Protein AF-A0A925G0H0-F1 (afdb_monomer)

Structure (mmCIF, N/CA/C/O backbone):
data_AF-A0A925G0H0-F1
#
_entry.id   AF-A0A925G0H0-F1
#
loop_
_atom_site.group_PDB
_atom_site.id
_atom_site.type_symbol
_atom_site.label_atom_id
_atom_site.label_alt_id
_atom_site.label_comp_id
_atom_site.label_asym_id
_atom_site.label_entity_id
_atom_site.label_seq_id
_atom_site.pdbx_PDB_ins_code
_atom_site.Cartn_x
_atom_site.Cartn_y
_atom_site.Cartn_z
_atom_site.occupancy
_atom_site.B_iso_or_equiv
_atom_site.auth_seq_id
_atom_site.auth_comp_id
_atom_site.auth_asym_id
_atom_site.auth_atom_id
_atom_site.pdbx_PDB_model_num
ATOM 1 N N . MET A 1 1 ? 7.581 2.267 -27.679 1.00 77.62 1 MET A N 1
ATOM 2 C CA . MET A 1 1 ? 7.742 1.106 -26.786 1.00 77.62 1 MET A CA 1
ATOM 3 C C . MET A 1 1 ? 8.987 0.367 -27.229 1.00 77.62 1 MET A C 1
ATOM 5 O O . MET A 1 1 ? 9.073 0.045 -28.408 1.00 77.62 1 MET A O 1
ATOM 9 N N . ASN A 1 2 ? 9.967 0.198 -26.345 1.00 92.38 2 ASN A N 1
ATOM 10 C CA . ASN A 1 2 ? 11.163 -0.580 -26.650 1.00 92.38 2 ASN A CA 1
ATOM 11 C C . ASN A 1 2 ? 10.841 -2.073 -26.447 1.00 92.38 2 ASN A C 1
ATOM 13 O O . ASN A 1 2 ? 10.445 -2.460 -25.351 1.00 92.38 2 ASN A O 1
ATOM 17 N N . GLU A 1 3 ? 10.959 -2.886 -27.500 1.00 94.56 3 GLU A N 1
ATOM 18 C CA . GLU A 1 3 ? 10.564 -4.305 -27.472 1.00 94.56 3 GLU A CA 1
ATOM 19 C C . GLU A 1 3 ? 11.458 -5.160 -26.561 1.00 94.56 3 GLU A C 1
ATOM 21 O O . GLU A 1 3 ? 10.973 -6.104 -25.941 1.00 94.56 3 GLU A O 1
ATOM 26 N N . GLU A 1 4 ? 12.741 -4.814 -26.429 1.00 97.19 4 GLU A N 1
ATOM 27 C CA . GLU A 1 4 ? 13.665 -5.526 -25.545 1.00 97.19 4 GLU A CA 1
ATOM 28 C C . GLU A 1 4 ? 13.297 -5.288 -24.079 1.00 97.19 4 GLU A C 1
ATOM 30 O O . GLU A 1 4 ? 13.070 -6.249 -23.344 1.00 97.19 4 GLU A O 1
ATOM 35 N N . ILE A 1 5 ? 13.129 -4.019 -23.679 1.00 97.56 5 ILE A N 1
ATOM 36 C CA . ILE A 1 5 ? 12.682 -3.662 -22.322 1.00 97.56 5 ILE A CA 1
ATOM 37 C C . ILE A 1 5 ? 11.325 -4.321 -22.034 1.00 97.56 5 ILE A C 1
ATOM 39 O O . ILE A 1 5 ? 11.155 -4.952 -20.993 1.00 97.56 5 ILE A O 1
ATOM 43 N N . ALA A 1 6 ? 10.371 -4.234 -22.969 1.00 97.31 6 ALA A N 1
ATOM 44 C CA . ALA A 1 6 ? 9.041 -4.816 -22.803 1.00 97.31 6 ALA A CA 1
ATOM 45 C C . ALA A 1 6 ? 9.093 -6.330 -22.540 1.00 97.31 6 ALA A C 1
ATOM 47 O O . ALA A 1 6 ? 8.385 -6.809 -21.659 1.00 97.31 6 ALA A O 1
ATOM 48 N N . SER A 1 7 ? 9.975 -7.071 -23.219 1.00 97.75 7 SER A N 1
ATOM 49 C CA . SER A 1 7 ? 10.103 -8.524 -23.037 1.00 97.75 7 SER A CA 1
ATOM 50 C C . SER A 1 7 ? 10.499 -8.938 -21.612 1.00 97.75 7 SER A C 1
ATOM 52 O O . SER A 1 7 ? 10.073 -9.994 -21.140 1.00 97.75 7 SER A O 1
ATOM 54 N N . TYR A 1 8 ? 11.250 -8.089 -20.901 1.00 98.06 8 TYR A N 1
ATOM 55 C CA . TYR A 1 8 ? 11.604 -8.305 -19.495 1.00 98.06 8 TYR A CA 1
ATOM 56 C C . TYR A 1 8 ? 10.493 -7.865 -18.530 1.00 98.06 8 TYR A C 1
ATOM 58 O O . TYR A 1 8 ? 10.376 -8.414 -17.435 1.00 98.06 8 TYR A O 1
ATOM 66 N N . LEU A 1 9 ? 9.653 -6.904 -18.928 1.00 96.75 9 LEU A N 1
ATOM 67 C CA . LEU A 1 9 ? 8.590 -6.345 -18.084 1.00 96.75 9 LEU A CA 1
ATOM 68 C C . LEU A 1 9 ? 7.247 -7.058 -18.210 1.00 96.75 9 LEU A C 1
ATOM 70 O O . LEU A 1 9 ? 6.508 -7.127 -17.230 1.00 96.75 9 LEU A O 1
ATOM 74 N N . GLU A 1 10 ? 6.922 -7.622 -19.373 1.00 95.94 10 GLU A N 1
ATOM 75 C CA . GLU A 1 10 ? 5.670 -8.352 -19.598 1.00 95.94 10 GLU A CA 1
ATOM 76 C C . GLU A 1 10 ? 5.414 -9.436 -18.532 1.00 95.94 10 GLU A C 1
ATOM 78 O O . GLU A 1 10 ? 4.323 -9.424 -17.946 1.00 95.94 10 GLU A O 1
ATOM 83 N N . PRO A 1 11 ? 6.390 -10.304 -18.174 1.00 97.38 11 PRO A N 1
ATOM 84 C CA . PRO A 1 11 ? 6.206 -11.313 -17.128 1.00 97.38 11 PRO A CA 1
ATOM 85 C C . PRO A 1 11 ? 6.012 -10.730 -15.723 1.00 97.38 11 PRO A C 1
ATOM 87 O O . PRO A 1 11 ? 5.507 -11.422 -14.840 1.00 97.38 11 PRO A O 1
ATOM 90 N N . LEU A 1 12 ? 6.424 -9.477 -15.506 1.00 97.25 12 LEU A N 1
ATOM 91 C CA . LEU A 1 12 ? 6.321 -8.778 -14.227 1.00 97.25 12 LEU A CA 1
ATOM 92 C C . LEU A 1 12 ? 5.006 -8.006 -14.084 1.00 97.25 12 LEU A C 1
ATOM 94 O O . LEU A 1 12 ? 4.753 -7.452 -13.025 1.00 97.25 12 LEU A O 1
ATOM 98 N N . THR A 1 13 ? 4.148 -7.959 -15.102 1.00 97.31 13 THR A N 1
ATOM 99 C CA . THR A 1 13 ? 2.901 -7.185 -15.039 1.00 97.31 13 THR A CA 1
ATOM 100 C C . THR A 1 13 ? 1.987 -7.683 -13.914 1.00 97.31 13 THR A C 1
ATOM 102 O O . THR A 1 13 ? 1.589 -8.850 -13.892 1.00 97.31 13 THR A O 1
ATOM 105 N N . ARG A 1 14 ? 1.558 -6.783 -13.019 1.00 97.69 14 ARG A N 1
ATOM 106 C CA . ARG A 1 14 ? 0.530 -7.072 -12.003 1.00 97.69 14 ARG A CA 1
ATOM 107 C C . ARG A 1 14 ? -0.696 -6.194 -12.188 1.00 97.69 14 ARG A C 1
ATOM 109 O O . ARG A 1 14 ? -0.590 -4.995 -12.432 1.00 97.69 14 ARG A O 1
ATOM 116 N N . VAL A 1 15 ? -1.874 -6.785 -12.013 1.00 98.38 15 VAL A N 1
ATOM 117 C CA . VAL A 1 15 ? -3.127 -6.028 -11.905 1.00 98.38 15 VAL A CA 1
ATOM 118 C C . VAL A 1 15 ? -3.281 -5.546 -10.467 1.00 98.38 15 VAL A C 1
ATOM 120 O O . VAL A 1 15 ? -3.152 -6.341 -9.535 1.00 98.38 15 VAL A O 1
ATOM 123 N N . ALA A 1 16 ? -3.582 -4.262 -10.300 1.00 98.44 16 ALA A N 1
ATOM 124 C CA . ALA A 1 16 ? -3.899 -3.658 -9.013 1.00 98.44 16 ALA A CA 1
ATOM 125 C C . ALA A 1 16 ? -5.278 -2.988 -9.057 1.00 98.44 16 ALA A C 1
ATOM 127 O O . ALA A 1 16 ? -5.902 -2.854 -10.115 1.00 98.44 16 ALA A O 1
ATOM 128 N N . SER A 1 17 ? -5.779 -2.603 -7.885 1.00 98.69 17 SER A N 1
ATOM 129 C CA . SER A 1 17 ? -6.995 -1.789 -7.761 1.00 98.69 17 SER A CA 1
ATOM 130 C C . SER A 1 17 ? -6.608 -0.408 -7.275 1.00 98.69 17 SER A C 1
ATOM 132 O O . SER A 1 17 ? -6.163 -0.279 -6.140 1.00 98.69 17 SER A O 1
ATOM 134 N N . ARG A 1 18 ? -6.766 0.606 -8.122 1.00 98.56 18 ARG A N 1
ATOM 135 C CA . ARG A 1 18 ? -6.643 2.000 -7.701 1.00 98.56 18 ARG A CA 1
ATOM 136 C C . ARG A 1 18 ? -7.898 2.386 -6.933 1.00 98.56 18 ARG A C 1
ATOM 138 O O . ARG A 1 18 ? -8.996 2.048 -7.375 1.00 98.56 18 ARG A O 1
ATO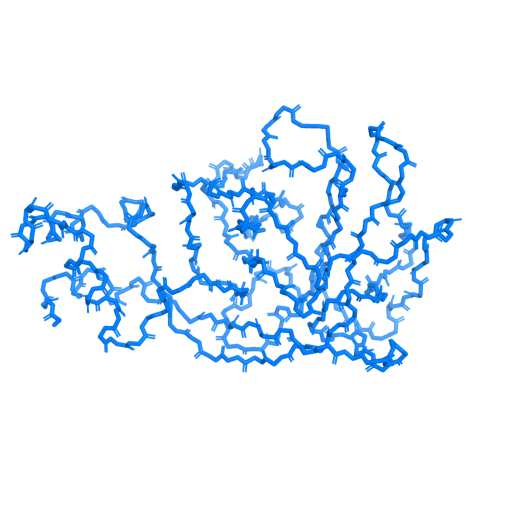M 145 N N . LEU A 1 19 ? -7.727 3.055 -5.800 1.00 97.94 19 LEU A N 1
ATOM 146 C CA . LEU A 1 19 ? -8.814 3.615 -5.009 1.00 97.94 19 LEU A CA 1
ATOM 147 C C . LEU A 1 19 ? -8.811 5.125 -5.165 1.00 97.94 19 LEU A C 1
ATOM 149 O O . LEU A 1 19 ? -7.794 5.760 -4.924 1.00 97.94 19 LEU A O 1
ATOM 153 N N . GLU A 1 20 ? -9.957 5.688 -5.526 1.00 97.25 20 GLU A N 1
ATOM 154 C CA . GLU A 1 20 ? -10.172 7.128 -5.491 1.00 97.25 20 GLU A CA 1
ATOM 155 C C . GLU A 1 20 ? -11.154 7.456 -4.354 1.00 97.25 20 GLU A C 1
ATOM 157 O O . GLU A 1 20 ? -12.325 7.051 -4.419 1.00 97.25 20 GLU A O 1
ATOM 162 N N . PRO A 1 21 ? -10.715 8.144 -3.285 1.00 96.06 21 PRO A N 1
ATOM 163 C CA . PRO A 1 21 ? -11.604 8.579 -2.217 1.00 96.06 21 PRO A CA 1
ATOM 164 C C . PRO A 1 21 ? -12.589 9.637 -2.721 1.00 96.06 21 PRO A C 1
ATOM 166 O O . PRO A 1 21 ? -12.210 10.622 -3.350 1.00 96.06 21 PRO A O 1
ATOM 169 N N . LYS A 1 22 ? -13.872 9.466 -2.400 1.00 94.69 22 LYS A N 1
ATOM 170 C CA . LYS A 1 22 ? -14.923 10.463 -2.631 1.00 94.69 22 LYS A CA 1
ATOM 171 C C . LYS A 1 22 ? -15.542 10.854 -1.299 1.00 94.69 22 LYS A C 1
ATOM 173 O O . LYS A 1 22 ? -16.191 10.025 -0.642 1.00 94.69 22 LYS A O 1
ATOM 178 N N . LYS A 1 23 ? -15.368 12.116 -0.900 1.00 88.62 23 LYS A N 1
ATOM 179 C CA . LYS A 1 23 ? -15.866 12.622 0.378 1.00 88.62 23 LYS A CA 1
ATOM 180 C C . LYS A 1 23 ? -17.368 12.440 0.521 1.00 88.62 23 LYS A C 1
ATOM 182 O O . LYS A 1 23 ? -18.161 12.705 -0.386 1.00 88.62 23 LYS A O 1
ATOM 187 N N . ARG A 1 24 ? -17.784 12.044 1.722 1.00 79.31 24 ARG A N 1
ATOM 188 C CA . ARG A 1 24 ? -19.192 11.964 2.117 1.00 79.31 24 ARG A CA 1
ATOM 189 C C . ARG A 1 24 ? -19.465 12.948 3.242 1.00 79.31 24 ARG A C 1
ATOM 191 O O . ARG A 1 24 ? -18.728 13.024 4.218 1.00 79.31 24 ARG A O 1
ATOM 198 N N . LEU A 1 25 ? -20.566 13.688 3.116 1.00 68.12 25 LEU A N 1
ATOM 199 C CA . LEU A 1 25 ? -21.036 14.581 4.182 1.00 68.12 25 LEU A CA 1
ATOM 200 C C . LEU A 1 25 ? -21.692 13.806 5.337 1.00 68.12 25 LEU A C 1
ATOM 202 O O . LEU A 1 25 ? -21.690 14.285 6.467 1.00 68.12 25 LEU A O 1
ATOM 206 N N . ASP A 1 26 ? -22.230 12.613 5.062 1.00 72.56 26 ASP A N 1
ATOM 207 C CA . ASP A 1 26 ? -22.873 11.751 6.056 1.00 72.56 26 ASP A CA 1
ATOM 208 C C . ASP A 1 26 ? -22.028 10.503 6.353 1.00 72.56 26 ASP A C 1
ATOM 210 O O . ASP A 1 26 ? -21.943 9.577 5.540 1.00 72.56 26 ASP A O 1
ATOM 214 N N . LYS A 1 27 ? -21.437 10.465 7.551 1.00 65.38 27 LYS A N 1
ATOM 215 C CA . LYS A 1 27 ? -20.590 9.364 8.037 1.00 65.38 27 LYS A CA 1
ATOM 216 C C . LYS A 1 27 ? -21.365 8.088 8.342 1.00 65.38 27 LYS A C 1
ATOM 218 O O . LYS A 1 27 ? -20.790 7.009 8.264 1.00 65.38 27 LYS A O 1
ATOM 223 N N . ALA A 1 28 ? -22.657 8.189 8.664 1.00 60.78 28 ALA A N 1
ATOM 224 C CA . ALA A 1 28 ? -23.490 7.030 8.996 1.00 60.78 28 ALA A CA 1
ATOM 225 C C . ALA A 1 28 ? -23.791 6.144 7.772 1.00 60.78 28 ALA A C 1
ATOM 227 O O . ALA A 1 28 ? -24.428 5.102 7.899 1.00 60.78 28 ALA A O 1
ATOM 228 N N . SER A 1 29 ? -23.332 6.563 6.590 1.00 69.88 29 SER A N 1
ATOM 229 C CA . SER A 1 29 ? -23.564 5.897 5.314 1.00 69.88 29 SER A CA 1
ATOM 230 C C . SER A 1 29 ? -22.347 5.148 4.760 1.00 69.88 29 SER A C 1
ATOM 232 O O . SER A 1 29 ? -22.415 4.671 3.625 1.00 69.88 29 SER A O 1
ATOM 234 N N . LEU A 1 30 ? -21.241 5.058 5.515 1.00 85.94 30 LEU A N 1
ATOM 235 C CA . LEU A 1 30 ? -20.086 4.275 5.078 1.00 85.94 30 LEU A CA 1
ATOM 236 C C . LEU A 1 30 ? -20.379 2.768 5.192 1.00 85.94 30 LEU A C 1
ATOM 238 O O . LEU A 1 30 ? -20.865 2.313 6.231 1.00 85.94 30 LEU A O 1
ATOM 242 N N . PRO A 1 31 ? -20.103 1.988 4.135 1.00 87.06 31 PRO A N 1
ATOM 243 C CA . PRO A 1 31 ? -20.295 0.543 4.145 1.00 87.06 31 PRO A CA 1
ATOM 244 C C . PRO A 1 31 ? -19.347 -0.137 5.138 1.00 87.06 31 PRO A C 1
ATOM 246 O O . PRO A 1 31 ? -18.141 0.093 5.129 1.00 87.06 31 PRO A O 1
ATOM 249 N N . LEU A 1 32 ? -19.896 -1.022 5.973 1.00 93.06 32 LEU A N 1
ATOM 250 C CA . LEU A 1 32 ? -19.154 -1.683 7.052 1.00 93.06 32 LEU A CA 1
ATOM 251 C C . LEU A 1 32 ? -18.023 -2.589 6.549 1.00 93.06 32 LEU A C 1
ATOM 253 O O . LEU A 1 32 ? -16.999 -2.714 7.215 1.00 93.06 32 LEU A O 1
ATOM 257 N N . LEU A 1 33 ? -18.215 -3.246 5.403 1.00 96.06 33 LEU A N 1
ATOM 258 C CA . LEU A 1 33 ? -17.281 -4.246 4.879 1.00 96.06 33 LEU A CA 1
ATOM 259 C C . LEU A 1 33 ? -16.532 -3.792 3.626 1.00 96.06 33 LEU A C 1
ATOM 261 O O . LEU A 1 33 ? -15.649 -4.524 3.195 1.00 96.06 33 LEU A O 1
ATOM 265 N N . ASP A 1 34 ? -16.845 -2.637 3.035 1.00 95.56 34 ASP A N 1
ATOM 266 C CA . ASP A 1 34 ? -16.141 -2.176 1.830 1.00 95.56 34 ASP A CA 1
ATOM 267 C C . ASP A 1 34 ? -14.933 -1.307 2.197 1.00 95.56 34 ASP A C 1
ATOM 269 O O . ASP A 1 34 ? -14.776 -0.867 3.338 1.00 95.56 34 ASP A O 1
ATOM 273 N N . SER A 1 35 ? -14.075 -1.040 1.215 1.00 97.62 35 SER A N 1
ATOM 274 C CA . SER A 1 35 ? -12.957 -0.112 1.376 1.00 97.62 35 SER A CA 1
ATOM 275 C C . SER A 1 35 ? -13.450 1.325 1.564 1.00 97.62 35 SER A C 1
ATOM 277 O O . SER A 1 35 ? -14.245 1.835 0.766 1.00 97.62 35 SER A O 1
ATOM 279 N N . HIS A 1 36 ? -12.954 2.003 2.597 1.00 97.25 36 HIS A N 1
ATOM 280 C CA . HIS A 1 36 ? -13.303 3.391 2.900 1.00 97.25 36 HIS A CA 1
ATOM 281 C C . HIS A 1 36 ? -12.207 4.080 3.718 1.00 97.25 36 HIS A C 1
ATOM 283 O O . HIS A 1 36 ? -11.351 3.420 4.314 1.00 97.25 36 HIS A O 1
ATOM 289 N N . PHE A 1 37 ? -12.242 5.411 3.726 1.00 97.06 37 PHE A N 1
ATOM 290 C CA . PHE A 1 37 ? -11.370 6.256 4.540 1.00 97.06 37 PHE A CA 1
ATOM 291 C C . PHE A 1 37 ? -12.173 6.941 5.639 1.00 97.06 37 PHE A C 1
ATOM 293 O O . PHE A 1 37 ? -13.314 7.339 5.402 1.00 97.06 37 PHE A O 1
ATOM 300 N N . GLY A 1 38 ? -11.557 7.134 6.807 1.00 94.19 38 GLY A N 1
ATOM 301 C CA . GLY A 1 38 ? -12.169 7.806 7.954 1.00 94.19 38 GLY A CA 1
ATOM 302 C C . GLY A 1 38 ? -13.454 7.136 8.466 1.00 94.19 38 GLY A C 1
ATOM 303 O O . GLY A 1 38 ? -13.828 6.040 8.072 1.00 94.19 38 GLY A O 1
ATOM 304 N N . GLY A 1 39 ? -14.162 7.787 9.388 1.00 92.06 39 GLY A N 1
ATOM 305 C CA . GLY A 1 39 ? -15.342 7.182 10.018 1.00 92.06 39 GLY A CA 1
ATOM 306 C C . GLY A 1 39 ? -14.978 6.082 11.021 1.00 92.06 39 GLY A C 1
ATOM 307 O O . GLY A 1 39 ? -14.026 6.238 11.785 1.00 92.06 39 GLY A O 1
ATOM 308 N N . LEU A 1 40 ? -15.773 5.006 11.071 1.00 93.00 40 LEU A N 1
ATOM 309 C CA . LEU A 1 40 ? -15.563 3.904 12.015 1.00 93.00 40 LEU A CA 1
ATOM 310 C C . LEU A 1 40 ? -14.964 2.673 11.317 1.00 93.00 40 LEU A C 1
ATOM 312 O O . LEU A 1 40 ? -15.443 2.296 10.245 1.00 93.00 40 LEU A O 1
ATOM 316 N N . PRO A 1 41 ? -13.962 2.026 11.931 1.00 96.12 41 PRO A N 1
ATOM 317 C CA . PRO A 1 41 ? -13.364 0.804 11.413 1.00 96.12 41 PRO A CA 1
ATOM 318 C C . PRO A 1 41 ? -14.288 -0.400 11.620 1.00 96.12 41 PRO A C 1
ATOM 320 O O . PRO A 1 41 ? -15.051 -0.457 12.589 1.00 96.12 41 PRO A O 1
ATOM 323 N N . TYR A 1 42 ? -14.125 -1.424 10.786 1.00 97.75 42 TYR A N 1
ATOM 324 C CA . TYR A 1 42 ? -14.448 -2.791 11.181 1.00 97.75 42 TYR A CA 1
ATOM 325 C C . TYR A 1 42 ? -13.605 -3.197 12.396 1.00 97.75 42 TYR A C 1
ATOM 327 O O . TYR A 1 42 ? -12.399 -2.954 12.449 1.00 97.75 42 TYR A O 1
ATOM 335 N N . ALA A 1 43 ? -14.236 -3.846 13.362 1.00 97.69 43 ALA A N 1
ATOM 336 C CA . ALA A 1 43 ? -13.575 -4.404 14.530 1.00 97.69 43 ALA A CA 1
ATOM 337 C C . ALA A 1 43 ? -14.335 -5.642 14.992 1.00 97.69 43 ALA A C 1
ATOM 339 O O . ALA A 1 43 ? -15.542 -5.752 14.758 1.00 97.69 43 ALA A O 1
ATOM 340 N N . GLU A 1 44 ? -13.651 -6.544 15.688 1.00 97.81 44 GLU A N 1
ATOM 341 C CA . GLU A 1 44 ? -14.267 -7.721 16.307 1.00 97.81 44 GLU A CA 1
ATOM 342 C C . GLU A 1 44 ? -14.262 -7.630 17.841 1.00 97.81 44 GLU A C 1
ATOM 344 O O . GLU A 1 44 ? -13.648 -6.752 18.454 1.00 97.81 44 GLU A O 1
ATOM 349 N N . VAL A 1 45 ? -15.005 -8.531 18.490 1.00 97.19 45 VAL A N 1
ATOM 350 C CA . VAL A 1 45 ? -15.148 -8.565 19.953 1.00 97.19 45 VAL A CA 1
ATOM 351 C C . VAL A 1 45 ? -13.780 -8.642 20.639 1.00 97.19 45 VAL A C 1
ATOM 353 O O . VAL A 1 45 ? -12.985 -9.537 20.368 1.00 97.19 45 VAL A O 1
ATOM 356 N N . GLY A 1 46 ? -13.558 -7.755 21.611 1.00 96.00 46 GLY A N 1
ATOM 357 C CA . GLY A 1 46 ? -12.341 -7.723 22.428 1.00 96.00 46 GLY A CA 1
ATOM 358 C C . GLY A 1 46 ? -11.273 -6.755 21.923 1.00 96.00 46 GLY A C 1
ATOM 359 O O . GLY A 1 46 ? -10.290 -6.531 22.625 1.00 96.00 46 GLY A O 1
ATOM 360 N N . GLU A 1 47 ? -11.470 -6.145 20.755 1.00 96.62 47 GLU A N 1
ATOM 361 C CA . GLU A 1 47 ? -10.593 -5.082 20.287 1.00 96.62 47 GLU A CA 1
ATOM 362 C C . GLU A 1 47 ? -10.879 -3.750 20.984 1.00 96.62 47 GLU A C 1
ATOM 364 O O . GLU A 1 47 ? -12.025 -3.383 21.247 1.00 96.62 47 GLU A O 1
ATOM 369 N N . GLU A 1 48 ? -9.816 -2.993 21.244 1.00 96.00 48 GLU A N 1
ATOM 370 C CA . GLU A 1 48 ? -9.896 -1.627 21.757 1.00 96.00 48 GLU A CA 1
ATOM 371 C C . GLU A 1 48 ? -9.389 -0.629 20.716 1.00 96.00 48 GLU A C 1
ATOM 373 O O . GLU A 1 48 ? -8.558 -0.959 19.864 1.00 96.00 48 GLU A O 1
ATOM 378 N N . TRP A 1 49 ? -9.872 0.612 20.787 1.00 96.50 49 TRP A N 1
ATOM 379 C CA . TRP A 1 49 ? -9.326 1.682 19.962 1.00 96.50 49 TRP A CA 1
ATOM 380 C C . TRP A 1 49 ? -7.854 1.918 20.342 1.00 96.50 49 TRP A C 1
ATOM 382 O O . TRP A 1 49 ? -7.570 2.139 21.525 1.00 96.50 49 TRP A O 1
ATOM 392 N N . PRO A 1 50 ? -6.910 1.848 19.385 1.00 96.25 50 PRO A N 1
ATOM 393 C CA . PRO A 1 50 ? -5.489 1.884 19.703 1.00 96.25 50 PRO A CA 1
ATOM 394 C C . PRO A 1 50 ? -5.047 3.269 20.188 1.00 96.25 50 PRO A C 1
ATOM 396 O O . PRO A 1 50 ? -5.536 4.301 19.727 1.00 96.25 50 PRO A O 1
ATOM 399 N N . VAL A 1 51 ? -4.092 3.285 21.117 1.00 95.62 51 VAL A N 1
ATOM 400 C CA . VAL A 1 51 ? -3.504 4.497 21.700 1.00 95.62 51 VAL A CA 1
ATOM 401 C C . VAL A 1 51 ? -2.010 4.496 21.422 1.00 95.62 51 VAL A C 1
ATOM 403 O O . VAL A 1 51 ? -1.350 3.479 21.629 1.00 95.62 51 VAL A O 1
ATOM 406 N N . CYS A 1 52 ? -1.482 5.633 20.972 1.00 95.31 52 CYS A N 1
ATOM 407 C CA . CYS A 1 52 ? -0.056 5.796 20.744 1.00 95.31 52 CYS A CA 1
ATOM 408 C C . CYS A 1 52 ? 0.706 5.646 22.071 1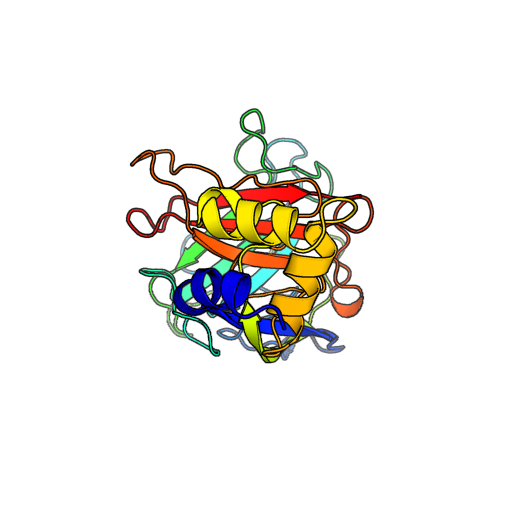.00 95.31 52 CYS A C 1
ATOM 410 O O . CYS A 1 52 ? 0.429 6.386 23.020 1.00 95.31 52 CYS A O 1
ATOM 412 N N . PRO A 1 53 ? 1.708 4.758 22.153 1.00 95.69 53 PRO A N 1
ATOM 413 C CA . PRO A 1 53 ? 2.493 4.565 23.372 1.00 95.69 53 PRO A CA 1
ATOM 414 C C . PRO A 1 53 ? 3.359 5.783 23.725 1.00 95.69 53 PRO A C 1
ATOM 416 O O . PRO A 1 53 ? 3.734 5.950 24.884 1.00 95.69 53 PRO A O 1
ATOM 419 N N . THR A 1 54 ? 3.659 6.650 22.757 1.00 94.44 54 THR A N 1
ATOM 420 C CA . THR A 1 54 ? 4.549 7.802 22.942 1.00 94.44 54 THR A CA 1
ATOM 421 C C . THR A 1 54 ? 3.796 9.023 23.461 1.00 94.44 54 THR A C 1
ATOM 423 O O . THR A 1 54 ? 4.086 9.512 24.550 1.00 94.44 54 THR A O 1
ATOM 426 N N . CYS A 1 55 ? 2.807 9.514 22.711 1.00 94.25 55 CYS A N 1
ATOM 427 C CA . CYS A 1 55 ? 2.065 10.729 23.063 1.00 94.25 55 CYS A CA 1
ATOM 428 C C . CYS A 1 55 ? 0.760 10.459 23.828 1.00 94.25 55 CYS A C 1
ATOM 430 O O . CYS A 1 55 ? 0.107 11.405 24.261 1.00 94.25 55 CYS A O 1
ATOM 432 N N . GLN A 1 56 ? 0.382 9.187 24.016 1.00 93.62 56 GLN A N 1
ATOM 433 C CA . GLN A 1 56 ? -0.810 8.757 24.764 1.00 93.62 56 GLN A CA 1
ATOM 434 C C . GLN A 1 56 ? -2.148 9.229 24.166 1.00 93.62 56 GLN A C 1
ATOM 436 O O . GLN A 1 56 ? -3.194 9.115 24.807 1.00 93.62 56 GLN A O 1
ATOM 441 N N . THR A 1 57 ? -2.146 9.725 22.927 1.00 92.00 57 THR A N 1
ATOM 442 C CA . THR A 1 57 ? -3.368 10.040 22.184 1.00 92.00 57 THR A CA 1
ATOM 443 C C . THR A 1 57 ? -3.872 8.798 21.455 1.00 92.00 57 THR A C 1
ATOM 445 O O . THR A 1 57 ? -3.089 7.952 21.016 1.00 92.00 57 THR A O 1
ATOM 448 N N . SER A 1 58 ? -5.193 8.654 21.325 1.00 94.69 58 SER A N 1
ATOM 449 C CA . SER A 1 58 ? -5.763 7.635 20.439 1.00 94.69 58 SER A CA 1
ATOM 450 C C . SER A 1 58 ? -5.233 7.822 19.016 1.00 94.69 58 SER A C 1
ATOM 452 O O . SER A 1 58 ? -5.106 8.956 18.551 1.00 94.69 58 SER A O 1
ATOM 454 N N . LEU A 1 59 ? -4.915 6.722 18.336 1.00 95.69 59 LEU A N 1
ATOM 455 C CA . LEU A 1 59 ? -4.513 6.774 16.934 1.00 95.69 59 LEU A CA 1
ATOM 456 C C . LEU A 1 59 ? -5.702 7.190 16.068 1.00 95.69 59 LEU A C 1
ATOM 458 O O . LEU A 1 59 ? -6.845 6.843 16.365 1.00 95.69 59 LEU A O 1
ATOM 462 N N . SER A 1 60 ? -5.431 7.883 14.968 1.00 95.62 60 SER A N 1
ATOM 463 C CA . SER A 1 60 ? -6.449 8.169 13.961 1.00 95.62 60 SER A CA 1
ATOM 464 C C . SER A 1 60 ? -6.688 6.941 13.099 1.00 95.62 60 SER A C 1
ATOM 466 O O . SER A 1 60 ? -5.737 6.306 12.648 1.00 95.62 60 SER A O 1
ATOM 468 N N . PHE A 1 61 ? -7.956 6.604 12.875 1.00 96.81 61 PHE A N 1
ATOM 469 C CA . PHE A 1 61 ? -8.329 5.608 11.881 1.00 96.81 61 PHE A CA 1
ATOM 470 C C . PHE A 1 61 ? -8.197 6.223 10.487 1.00 96.81 61 PHE A C 1
ATOM 472 O O . PHE A 1 61 ? -8.862 7.214 10.186 1.00 96.81 61 PHE A O 1
ATOM 479 N N . ILE A 1 62 ? -7.324 5.645 9.665 1.00 97.94 62 ILE A N 1
ATOM 480 C CA . ILE A 1 62 ? -7.018 6.160 8.330 1.00 97.94 62 ILE A CA 1
ATOM 481 C C . ILE A 1 62 ? -7.971 5.544 7.314 1.00 97.94 62 ILE A C 1
ATOM 483 O O . ILE A 1 62 ? -8.722 6.247 6.640 1.00 97.94 62 ILE A O 1
ATOM 487 N N . CYS A 1 63 ? -7.978 4.218 7.228 1.00 97.94 63 CYS A N 1
ATOM 488 C CA . CYS A 1 63 ? -8.802 3.501 6.270 1.00 97.94 63 CYS A CA 1
ATOM 489 C C . CYS A 1 63 ? -9.006 2.045 6.670 1.00 97.94 63 CYS A C 1
ATOM 491 O O . CYS A 1 63 ? -8.219 1.457 7.422 1.00 97.94 63 CYS A O 1
ATOM 493 N N . GLN A 1 64 ? -10.020 1.435 6.071 1.00 98.19 64 GLN A N 1
ATOM 494 C CA . GLN A 1 64 ? -10.091 -0.009 5.922 1.00 98.19 64 GLN A CA 1
ATOM 495 C C . GLN A 1 64 ? -10.081 -0.371 4.444 1.00 98.19 64 GLN A C 1
ATOM 497 O O . GLN A 1 64 ? -10.593 0.375 3.609 1.00 98.19 64 GLN A O 1
ATOM 502 N N . ILE A 1 65 ? -9.509 -1.526 4.124 1.00 98.38 65 ILE A N 1
ATOM 503 C CA . ILE A 1 65 ? -9.409 -2.013 2.751 1.00 98.38 65 ILE A CA 1
ATOM 504 C C . ILE A 1 65 ? -9.927 -3.443 2.708 1.00 98.38 65 ILE A C 1
ATOM 506 O O . ILE A 1 65 ? -9.367 -4.327 3.358 1.00 98.38 65 ILE A O 1
ATOM 510 N N . ASN A 1 66 ? -10.983 -3.663 1.925 1.00 98.06 66 ASN A N 1
ATOM 511 C CA . ASN A 1 66 ? -11.492 -4.988 1.599 1.00 98.06 66 ASN A CA 1
ATOM 512 C C . ASN A 1 66 ? -10.708 -5.557 0.426 1.00 98.06 66 ASN A C 1
ATOM 514 O O . ASN A 1 66 ? -10.949 -5.239 -0.740 1.00 98.06 66 ASN A O 1
ATOM 518 N N . THR A 1 67 ? -9.772 -6.430 0.760 1.00 97.19 67 THR A N 1
ATOM 519 C CA . THR A 1 67 ? -8.865 -7.065 -0.189 1.00 97.19 67 THR A CA 1
ATOM 520 C C . THR A 1 67 ? -9.498 -8.258 -0.912 1.00 97.19 67 THR A C 1
ATOM 522 O O . THR A 1 67 ? -8.912 -8.801 -1.844 1.00 97.19 67 THR A O 1
ATOM 525 N N . ALA A 1 68 ? -10.698 -8.686 -0.505 1.00 95.56 68 ALA A N 1
ATOM 526 C CA . ALA A 1 68 ? -11.498 -9.659 -1.247 1.00 95.56 68 ALA A CA 1
ATOM 527 C C . ALA A 1 68 ? -12.290 -9.014 -2.405 1.00 95.56 68 ALA A C 1
ATOM 529 O O . ALA A 1 68 ? -12.905 -9.724 -3.201 1.00 95.56 68 ALA A O 1
ATOM 530 N N . SER A 1 69 ? -12.285 -7.681 -2.504 1.00 94.69 69 SER A N 1
ATOM 531 C CA . SER A 1 69 ? -12.980 -6.909 -3.536 1.00 94.69 69 SER A CA 1
ATOM 532 C C . SER A 1 69 ? -12.002 -6.182 -4.463 1.00 94.69 69 SER A C 1
ATOM 534 O O . SER A 1 69 ? -10.916 -5.792 -4.047 1.00 94.69 69 SER A O 1
ATOM 536 N N . GLY A 1 70 ? -12.390 -5.980 -5.724 1.00 95.75 70 GLY A N 1
ATOM 537 C CA . GLY A 1 70 ? -11.581 -5.276 -6.722 1.00 95.75 70 GLY A CA 1
ATOM 538 C C . GLY A 1 70 ? -10.957 -6.201 -7.769 1.00 95.75 70 GLY A C 1
ATOM 539 O O . GLY A 1 70 ? -11.477 -7.271 -8.079 1.00 95.75 70 GLY A O 1
ATOM 540 N N . PHE A 1 71 ? -9.858 -5.745 -8.365 1.00 97.94 71 PHE A N 1
ATOM 541 C CA . PHE A 1 71 ? -9.209 -6.365 -9.527 1.00 97.94 71 PHE A CA 1
ATOM 542 C C . PHE A 1 71 ? -7.843 -6.989 -9.224 1.00 97.94 71 PHE A C 1
ATOM 544 O O . PHE A 1 71 ? -7.269 -7.659 -10.083 1.00 97.94 71 PHE A O 1
ATOM 551 N N . HIS A 1 72 ? -7.300 -6.718 -8.039 1.00 97.88 72 HIS A N 1
ATOM 552 C CA . HIS A 1 72 ? -5.999 -7.205 -7.607 1.00 97.88 72 HIS A CA 1
ATOM 553 C C . HIS A 1 72 ? -6.063 -8.682 -7.201 1.00 97.88 72 HIS A C 1
ATOM 555 O O . HIS A 1 72 ? -7.133 -9.249 -6.977 1.00 97.88 72 HIS A O 1
ATOM 561 N N . GLN A 1 73 ? -4.900 -9.321 -7.083 1.00 96.50 73 GLN A N 1
ATOM 562 C CA . GLN A 1 73 ? -4.832 -10.638 -6.461 1.00 96.50 73 GLN A CA 1
ATOM 563 C C . GLN A 1 73 ? -5.035 -10.492 -4.952 1.00 96.50 73 GLN A C 1
ATOM 565 O O . GLN A 1 73 ? -4.232 -9.835 -4.290 1.00 96.50 73 GLN A O 1
ATOM 570 N N . GLN A 1 74 ? -6.070 -11.139 -4.415 1.00 96.62 74 GLN A N 1
ATOM 571 C CA . GLN A 1 74 ? -6.331 -11.118 -2.980 1.00 96.62 74 GLN A CA 1
ATOM 572 C C . GLN A 1 74 ? -5.099 -11.625 -2.194 1.00 96.62 74 GLN A C 1
ATOM 574 O O . GLN A 1 74 ? -4.632 -12.746 -2.437 1.00 96.62 74 GLN A O 1
ATOM 579 N N . PRO A 1 75 ? -4.587 -10.841 -1.230 1.00 96.25 75 PRO A N 1
ATOM 580 C CA . PRO A 1 75 ? -3.540 -11.253 -0.308 1.00 96.25 75 PRO A CA 1
ATOM 581 C C . PRO A 1 75 ? -3.961 -12.473 0.524 1.00 96.25 75 PRO A C 1
ATOM 583 O O . PRO A 1 75 ? -5.056 -12.529 1.089 1.00 96.25 75 PRO A O 1
ATOM 586 N N . LYS A 1 76 ? -3.087 -13.478 0.626 1.00 95.00 76 LYS A N 1
ATOM 587 C CA . LYS A 1 76 ? -3.400 -14.727 1.335 1.00 95.00 76 LYS A CA 1
ATOM 588 C C . LYS A 1 76 ? -3.614 -14.451 2.826 1.00 95.00 76 LYS A C 1
ATOM 590 O O . LYS A 1 76 ? -2.746 -13.896 3.489 1.00 95.00 76 LYS A O 1
ATOM 595 N N . GLY A 1 77 ? -4.752 -14.892 3.361 1.00 95.94 77 GLY A N 1
ATOM 596 C CA . GLY A 1 77 ? -5.064 -14.756 4.788 1.00 95.94 77 GLY A CA 1
ATOM 597 C C . GLY A 1 77 ? -5.430 -13.337 5.232 1.00 95.94 77 GLY A C 1
ATOM 598 O O . GLY A 1 77 ? -5.498 -13.095 6.433 1.00 95.94 77 GLY A O 1
ATOM 599 N N . VAL A 1 78 ? -5.683 -12.423 4.290 1.00 97.88 78 VAL A N 1
ATOM 600 C CA . VAL A 1 78 ? -6.186 -11.073 4.561 1.00 97.88 78 VAL A CA 1
ATOM 601 C C . VAL A 1 78 ? -7.386 -10.838 3.644 1.00 97.88 78 VAL A C 1
ATOM 603 O O . VAL A 1 78 ? -7.234 -10.744 2.428 1.00 97.88 78 VAL A O 1
ATOM 606 N N . ALA A 1 79 ? -8.588 -10.805 4.213 1.00 97.88 79 ALA A N 1
ATOM 607 C CA . ALA A 1 79 ? -9.837 -10.418 3.550 1.00 97.88 79 ALA A CA 1
ATOM 608 C C . ALA A 1 79 ? -10.177 -8.939 3.784 1.00 97.88 79 ALA A C 1
ATOM 610 O O . ALA A 1 79 ? -10.789 -8.297 2.934 1.00 97.88 79 ALA A O 1
ATOM 611 N N . LEU A 1 80 ? -9.762 -8.404 4.931 1.00 98.31 80 LEU A N 1
ATOM 612 C CA . LEU A 1 80 ? -9.858 -6.991 5.267 1.00 98.31 80 LEU A CA 1
ATOM 613 C C . LEU A 1 80 ? -8.610 -6.591 6.054 1.00 98.31 80 LEU A C 1
ATOM 615 O O . LEU A 1 80 ? -8.085 -7.386 6.837 1.00 98.31 80 LEU A O 1
ATOM 619 N N . LEU A 1 81 ? -8.178 -5.346 5.897 1.00 98.31 81 LEU A N 1
ATOM 620 C CA . LEU A 1 81 ? -7.287 -4.694 6.850 1.00 98.31 81 LEU A CA 1
ATOM 621 C C . LEU A 1 81 ? -7.899 -3.393 7.362 1.00 98.31 81 LEU A C 1
ATOM 623 O O . LEU A 1 81 ? -8.648 -2.735 6.643 1.00 98.31 81 LEU A O 1
ATOM 627 N N . THR A 1 82 ? -7.524 -2.995 8.575 1.00 98.56 82 THR A N 1
ATOM 628 C CA . THR A 1 82 ? -7.760 -1.644 9.107 1.00 98.56 82 THR A CA 1
ATOM 629 C C . THR A 1 82 ? -6.432 -1.012 9.479 1.00 98.56 82 THR A C 1
ATOM 631 O O . THR A 1 82 ? -5.607 -1.674 10.114 1.00 98.56 82 THR A O 1
ATOM 634 N N . PHE A 1 83 ? -6.249 0.259 9.138 1.00 98.69 83 PHE A N 1
ATOM 635 C CA . PHE A 1 83 ? -5.019 0.995 9.389 1.00 98.69 83 PHE A CA 1
ATOM 636 C C . PHE A 1 83 ? -5.267 2.203 10.297 1.00 98.69 83 PHE A C 1
ATOM 638 O O . PHE A 1 83 ? -6.144 3.031 10.041 1.00 98.69 83 PHE A O 1
ATOM 645 N N . PHE A 1 84 ? -4.472 2.292 11.360 1.00 98.12 84 PHE A N 1
ATOM 646 C CA . PHE A 1 84 ? -4.455 3.399 12.306 1.00 98.12 84 PHE A CA 1
ATOM 647 C C . PHE A 1 84 ? -3.062 4.018 12.382 1.00 98.12 84 PHE A C 1
ATOM 649 O O . PHE A 1 84 ? -2.061 3.300 12.362 1.00 98.12 84 PHE A O 1
ATOM 656 N N . TYR A 1 85 ? -3.004 5.336 12.553 1.00 97.44 85 TYR A N 1
ATOM 657 C CA . TYR A 1 85 ? -1.761 6.101 12.535 1.00 97.44 85 TYR A CA 1
ATOM 658 C C . TYR A 1 85 ? -1.762 7.234 13.568 1.00 97.44 85 TYR A C 1
ATOM 660 O O . TYR A 1 85 ? -2.798 7.843 13.851 1.00 97.44 85 TYR A O 1
ATOM 668 N N . CYS A 1 86 ? -0.598 7.524 14.150 1.00 95.88 86 CYS A N 1
ATOM 669 C CA . CYS A 1 86 ? -0.416 8.644 15.067 1.00 95.88 86 CYS A CA 1
ATOM 670 C C . CYS A 1 86 ? 0.065 9.894 14.322 1.00 95.88 86 CYS A C 1
ATOM 672 O O . CYS A 1 86 ? 1.257 10.032 14.064 1.00 95.88 86 CYS A O 1
ATOM 674 N N . TRP A 1 87 ? -0.829 10.852 14.075 1.00 94.31 87 TRP A N 1
ATOM 675 C CA . TRP A 1 87 ? -0.447 12.136 13.472 1.00 94.31 87 TRP A CA 1
ATOM 676 C C . TRP A 1 87 ? 0.468 12.991 14.359 1.00 94.31 87 TRP A C 1
ATOM 678 O O . TRP A 1 87 ? 1.291 13.738 13.847 1.00 94.31 87 TRP A O 1
ATOM 688 N N . GLU A 1 88 ? 0.382 12.853 15.684 1.00 93.56 88 GLU A N 1
ATOM 689 C CA . GLU A 1 88 ? 1.236 13.616 16.606 1.00 93.56 88 GLU A CA 1
ATOM 690 C C . GLU A 1 88 ? 2.702 13.164 16.546 1.00 93.56 88 GLU A C 1
ATOM 692 O O . GLU A 1 88 ? 3.612 13.985 16.527 1.00 93.56 88 GLU A O 1
ATOM 697 N N . CYS A 1 89 ? 2.945 11.850 16.524 1.00 94.25 89 CYS A N 1
ATOM 698 C CA . CYS A 1 89 ? 4.306 11.313 16.471 1.00 94.25 89 CYS A CA 1
ATOM 699 C C . CYS A 1 89 ? 4.829 11.158 15.045 1.00 94.25 89 CYS A C 1
ATOM 701 O O . CYS A 1 89 ? 6.039 11.064 14.878 1.00 94.25 89 CYS A O 1
ATOM 703 N N . SER A 1 90 ? 3.930 11.113 14.057 1.00 94.44 90 SER A N 1
ATOM 704 C CA . SER A 1 90 ? 4.234 10.963 12.634 1.00 94.44 90 SER A CA 1
ATOM 705 C C . SER A 1 90 ? 5.320 9.909 12.352 1.00 94.44 90 SER A C 1
ATOM 707 O O . SER A 1 90 ? 6.371 10.262 11.820 1.00 94.44 90 SER A O 1
ATOM 709 N N . PRO A 1 91 ? 5.118 8.632 12.745 1.00 95.50 91 PRO A N 1
ATOM 710 C CA . PRO A 1 91 ? 6.101 7.580 12.501 1.00 95.50 91 PRO A CA 1
ATOM 711 C C . PRO A 1 91 ? 6.312 7.325 10.999 1.00 95.50 91 PRO A C 1
ATOM 713 O O . PRO A 1 91 ? 5.376 7.417 10.202 1.00 95.50 91 PRO A O 1
ATOM 716 N N . TRP A 1 92 ? 7.542 6.979 10.636 1.00 94.88 92 TRP A N 1
ATOM 717 C CA . TRP A 1 92 ? 8.028 6.730 9.280 1.00 94.88 92 TRP A CA 1
ATOM 718 C C . TRP A 1 92 ? 8.103 5.237 8.931 1.00 94.88 92 TRP A C 1
ATOM 720 O O . TRP A 1 92 ? 8.292 4.894 7.770 1.00 94.88 92 TRP A O 1
ATOM 730 N N . GLY A 1 93 ? 7.941 4.336 9.906 1.00 89.69 93 GLY A N 1
ATOM 731 C CA . GLY A 1 93 ? 8.083 2.891 9.699 1.00 89.69 93 GLY A CA 1
ATOM 732 C C . GLY A 1 93 ? 9.500 2.353 9.930 1.00 89.69 93 GLY A C 1
ATOM 733 O O . GLY A 1 93 ? 9.773 1.183 9.650 1.00 89.69 93 GLY A O 1
ATOM 734 N N . LEU A 1 94 ? 10.398 3.175 10.482 1.00 85.94 94 LEU A N 1
ATOM 735 C CA . LEU A 1 94 ? 11.796 2.816 10.722 1.00 85.94 94 LEU A CA 1
ATOM 736 C C . LEU A 1 94 ? 11.946 1.743 11.815 1.00 85.94 94 LEU A C 1
ATOM 738 O O . LEU A 1 94 ? 11.092 1.540 12.681 1.00 85.94 94 LEU A O 1
ATOM 742 N N . THR A 1 95 ? 13.067 1.020 11.789 1.00 77.25 95 THR A N 1
ATOM 743 C CA . THR A 1 95 ? 13.301 -0.129 12.684 1.00 77.25 95 THR A CA 1
ATOM 744 C C . THR A 1 95 ? 13.460 0.226 14.163 1.00 77.25 95 THR A C 1
ATOM 746 O O . THR A 1 95 ? 13.337 -0.661 15.006 1.00 77.25 95 THR A O 1
ATOM 749 N N . ASP A 1 96 ? 13.774 1.480 14.481 1.00 81.00 96 ASP A N 1
ATOM 750 C CA . ASP A 1 96 ? 13.996 1.996 15.834 1.00 81.00 96 ASP A CA 1
ATOM 751 C C . ASP A 1 96 ? 12.765 2.700 16.429 1.00 81.00 96 ASP A C 1
ATOM 753 O O . ASP A 1 96 ? 12.826 3.224 17.544 1.00 81.00 96 ASP A O 1
ATOM 757 N N . GLU A 1 97 ? 11.632 2.674 15.727 1.00 83.44 97 GLU A N 1
ATOM 758 C CA . GLU A 1 97 ? 10.393 3.271 16.209 1.00 83.44 97 GLU A CA 1
ATOM 759 C C . GLU A 1 97 ? 9.718 2.457 17.313 1.00 83.44 97 GLU A C 1
ATOM 761 O O . GLU A 1 97 ? 9.799 1.228 17.391 1.00 83.44 97 GLU A O 1
ATOM 766 N N . ILE A 1 98 ? 8.990 3.173 18.170 1.00 85.56 98 ILE A N 1
ATOM 767 C CA . ILE A 1 98 ? 8.193 2.565 19.230 1.00 85.56 98 ILE A CA 1
ATOM 768 C C . ILE A 1 98 ? 6.977 1.874 18.598 1.00 85.56 98 ILE A C 1
ATOM 770 O O . ILE A 1 98 ? 6.107 2.516 18.005 1.00 85.56 98 ILE A O 1
ATOM 774 N N . GLU A 1 99 ? 6.905 0.554 18.774 1.00 91.00 99 GLU A N 1
ATOM 775 C CA . GLU A 1 99 ? 5.793 -0.274 18.307 1.00 91.00 99 GLU A CA 1
ATOM 776 C C . GLU A 1 99 ? 4.456 0.219 18.878 1.00 91.00 99 GLU A C 1
ATOM 778 O O . GLU A 1 99 ? 4.312 0.394 20.087 1.00 91.00 99 GLU A O 1
ATOM 783 N N . GLY A 1 100 ? 3.470 0.431 18.002 1.00 94.75 100 GLY A N 1
ATOM 784 C CA . GLY A 1 100 ? 2.130 0.902 18.365 1.00 94.75 100 GLY A CA 1
ATOM 785 C C . GLY A 1 100 ? 1.843 2.373 18.053 1.00 94.75 100 GLY A C 1
ATOM 786 O O . GLY A 1 100 ? 0.723 2.824 18.279 1.00 94.75 100 GLY A O 1
ATOM 787 N N . ALA A 1 101 ? 2.802 3.128 17.502 1.00 95.81 101 ALA A N 1
ATOM 788 C CA . ALA A 1 101 ? 2.532 4.455 16.927 1.00 95.81 101 ALA A CA 1
ATOM 789 C C . ALA A 1 101 ? 1.721 4.386 15.611 1.00 95.81 101 ALA A C 1
ATOM 791 O O . ALA A 1 101 ? 1.123 5.370 15.180 1.00 95.81 101 ALA A O 1
ATOM 792 N N . TRP A 1 102 ? 1.658 3.205 15.004 1.00 96.94 102 TRP A N 1
ATOM 793 C CA . TRP A 1 102 ? 0.763 2.827 13.918 1.00 96.94 102 TRP A CA 1
ATOM 794 C C . TRP A 1 102 ? 0.325 1.376 14.138 1.00 96.94 102 TRP A C 1
ATOM 796 O O . TRP A 1 102 ? 1.037 0.602 14.781 1.00 96.94 102 TRP A O 1
ATOM 806 N N . ILE A 1 103 ? -0.856 1.006 13.645 1.00 97.50 103 ILE A N 1
ATOM 807 C CA . ILE A 1 103 ? -1.412 -0.346 13.780 1.00 97.50 103 ILE A CA 1
ATOM 808 C C . ILE A 1 103 ? -2.084 -0.744 12.470 1.00 97.50 103 ILE A C 1
ATOM 810 O O . ILE A 1 103 ? -2.993 -0.060 12.002 1.00 97.50 103 ILE A O 1
ATOM 814 N N . ILE A 1 104 ? -1.679 -1.888 11.923 1.00 98.12 104 ILE A N 1
ATOM 815 C CA . ILE A 1 104 ? -2.395 -2.585 10.855 1.00 98.12 104 ILE A CA 1
ATOM 816 C C . ILE A 1 104 ? -3.005 -3.832 11.491 1.00 98.12 104 ILE A C 1
ATOM 818 O O . ILE A 1 104 ? -2.285 -4.651 12.059 1.00 98.12 104 ILE A O 1
ATOM 822 N N . ARG A 1 105 ? -4.328 -3.980 11.417 1.00 97.62 105 ARG A N 1
ATOM 823 C CA . ARG A 1 105 ? -4.999 -5.244 11.761 1.00 97.62 105 ARG A CA 1
ATOM 824 C C . ARG A 1 105 ? -5.379 -5.944 10.479 1.00 97.62 105 ARG A C 1
ATOM 826 O O . ARG A 1 105 ? -5.923 -5.294 9.589 1.00 97.62 105 ARG A O 1
ATOM 833 N N . THR A 1 106 ? -5.114 -7.241 10.394 1.00 97.81 106 THR A N 1
ATOM 834 C CA . THR A 1 106 ? -5.507 -8.075 9.258 1.00 97.81 106 THR A CA 1
ATOM 835 C C . THR A 1 106 ? -6.510 -9.128 9.708 1.00 97.81 106 THR A C 1
ATOM 837 O O . THR A 1 106 ? -6.293 -9.858 10.677 1.00 97.81 106 THR A O 1
ATOM 840 N N . TYR A 1 107 ? -7.616 -9.219 8.975 1.00 97.69 107 TYR A N 1
ATOM 841 C CA . TYR A 1 107 ? -8.696 -10.159 9.238 1.00 97.69 107 TYR A CA 1
ATOM 842 C C . TYR A 1 107 ? -8.728 -11.191 8.110 1.00 97.69 107 TYR A C 1
ATOM 844 O O . TYR A 1 107 ? -8.887 -10.801 6.951 1.00 97.69 107 TYR A O 1
ATOM 852 N N . PRO A 1 108 ? -8.599 -12.498 8.395 1.00 96.88 108 PRO A N 1
ATOM 853 C CA . PRO A 1 108 ? -8.667 -13.529 7.359 1.00 96.88 108 PRO A CA 1
ATOM 854 C C . PRO A 1 108 ? -10.085 -13.718 6.808 1.00 96.88 108 PRO A C 1
ATOM 856 O O . PRO A 1 108 ? -10.253 -14.205 5.694 1.00 96.88 108 PRO A O 1
ATOM 859 N N . GLU A 1 109 ? -11.098 -13.323 7.576 1.00 96.38 109 GLU A N 1
ATOM 860 C CA . GLU A 1 109 ? -12.513 -13.380 7.225 1.00 96.38 109 GLU A CA 1
ATOM 861 C C . GLU A 1 109 ? -13.240 -12.221 7.902 1.00 96.38 109 GLU A C 1
ATOM 863 O O . GLU A 1 109 ? -12.962 -11.937 9.064 1.00 96.38 109 GLU A O 1
ATOM 868 N N . VAL A 1 110 ? -14.227 -11.628 7.231 1.00 97.12 110 VAL A N 1
ATOM 869 C CA . VAL A 1 110 ? -15.059 -10.558 7.797 1.00 97.12 110 VAL A CA 1
ATOM 870 C C . VAL A 1 110 ? -16.537 -10.792 7.521 1.00 97.12 110 VAL A C 1
ATOM 872 O O . VAL A 1 110 ? -16.907 -11.406 6.521 1.00 97.12 110 VAL A O 1
ATOM 875 N N . SER A 1 111 ? -17.396 -10.334 8.430 1.00 97.00 111 SER A N 1
ATOM 876 C CA . SER A 1 111 ? -18.851 -10.359 8.245 1.00 97.00 111 SER A CA 1
ATOM 877 C C . SER A 1 111 ? -19.531 -9.385 9.201 1.00 97.00 111 SER A C 1
ATOM 879 O O . SER A 1 111 ? -19.018 -9.137 10.289 1.00 97.00 111 SER A O 1
ATOM 881 N N . GLU A 1 112 ? -20.728 -8.912 8.857 1.00 95.81 112 GLU A N 1
ATOM 882 C CA . GLU A 1 112 ? -21.497 -8.010 9.729 1.00 95.81 112 GLU A CA 1
ATOM 883 C C . GLU A 1 112 ? -21.826 -8.632 11.099 1.00 95.81 112 GLU A C 1
ATOM 885 O O . GLU A 1 112 ? -21.958 -7.919 12.083 1.00 95.81 112 GLU A O 1
ATOM 890 N N . ILE A 1 113 ? -21.921 -9.966 11.186 1.00 97.00 113 ILE A N 1
ATOM 891 C CA . ILE A 1 113 ? -22.221 -10.688 12.437 1.00 97.00 113 ILE A CA 1
ATOM 892 C C . ILE A 1 113 ? -21.023 -10.678 13.398 1.00 97.00 113 ILE A C 1
ATOM 894 O O . ILE A 1 113 ? -21.211 -10.680 14.613 1.00 97.00 113 ILE A O 1
ATOM 898 N N . LYS A 1 114 ? -19.796 -10.702 12.861 1.00 96.62 114 LYS A N 1
ATOM 899 C CA . LYS A 1 114 ? -18.557 -10.630 13.656 1.00 96.62 114 LYS A CA 1
ATOM 900 C C . LYS A 1 114 ? -18.223 -9.188 14.065 1.00 96.62 114 LYS A C 1
ATOM 902 O O . LYS A 1 114 ? -17.492 -8.992 15.034 1.00 96.62 114 LYS A O 1
ATOM 907 N N . ALA A 1 115 ? -18.766 -8.208 13.343 1.00 96.88 115 ALA A N 1
ATOM 908 C CA . ALA A 1 115 ? -18.470 -6.801 13.538 1.00 96.88 115 ALA A CA 1
ATOM 909 C C . ALA A 1 115 ? -19.047 -6.249 14.849 1.00 96.88 115 ALA A C 1
ATOM 911 O O . ALA A 1 115 ? -20.196 -6.504 15.215 1.00 96.88 115 ALA A O 1
ATOM 912 N N . VAL A 1 116 ? -18.264 -5.406 15.514 1.00 96.50 116 VAL A N 1
ATOM 913 C CA . VAL A 1 116 ? -18.694 -4.588 16.648 1.00 96.50 116 VAL A CA 1
ATOM 914 C C . VAL A 1 116 ? -18.364 -3.123 16.396 1.00 96.50 116 VAL A C 1
ATOM 916 O O . VAL A 1 116 ? -17.415 -2.791 15.690 1.00 96.50 116 VAL A O 1
ATOM 919 N N . THR A 1 117 ? -19.138 -2.218 16.994 1.00 94.75 117 THR A N 1
ATOM 920 C CA . THR A 1 117 ? -18.809 -0.791 16.969 1.00 94.75 117 THR A CA 1
ATOM 921 C C . THR A 1 117 ? -17.584 -0.528 17.841 1.00 94.75 117 THR A C 1
ATOM 923 O O . THR A 1 117 ? -17.633 -0.735 19.054 1.00 94.75 117 THR A O 1
ATOM 926 N N . LEU A 1 118 ? -16.512 -0.013 17.238 1.00 94.25 118 LEU A N 1
ATOM 927 C CA . LEU A 1 118 ? -15.322 0.442 17.948 1.00 94.25 118 LEU A CA 1
ATOM 928 C C . LEU A 1 118 ? -15.304 1.969 18.017 1.00 94.25 118 LEU A C 1
ATOM 930 O O . LEU A 1 118 ? -15.329 2.634 16.986 1.00 94.25 118 LEU A O 1
ATOM 934 N N . LEU A 1 119 ? -15.248 2.523 19.228 1.00 91.94 119 LEU A N 1
ATOM 935 C CA . LEU A 1 119 ? -15.216 3.969 19.461 1.00 91.94 119 LEU A CA 1
ATOM 936 C C . LEU A 1 119 ? -13.920 4.375 20.174 1.00 91.94 119 LEU A C 1
ATOM 938 O O . LEU A 1 119 ? -13.435 3.618 21.023 1.00 91.94 119 LEU A O 1
ATOM 942 N N . PRO A 1 120 ? -13.368 5.566 19.882 1.00 87.81 120 PRO A N 1
ATOM 943 C CA . PRO A 1 120 ? -12.241 6.098 20.634 1.00 87.81 120 PRO A CA 1
ATOM 944 C C . PRO A 1 120 ? -12.636 6.362 22.093 1.00 87.81 120 PRO A C 1
ATOM 946 O O . PRO A 1 120 ? -13.784 6.685 22.401 1.00 87.81 120 PRO A O 1
ATOM 949 N N . LYS A 1 121 ? -11.666 6.251 23.011 1.00 80.25 121 LYS A N 1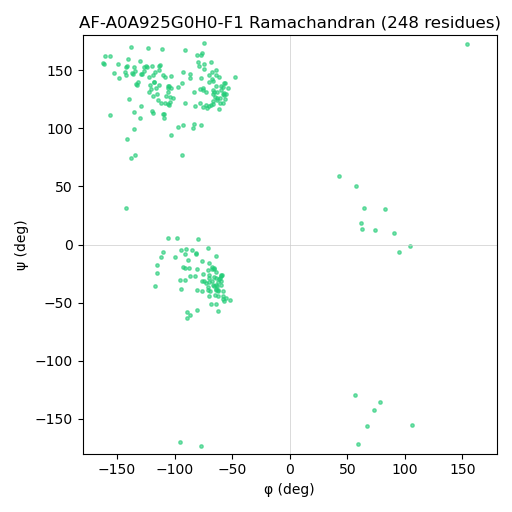
ATOM 950 C CA . LYS A 1 121 ? -11.893 6.467 24.456 1.00 80.25 121 LYS A CA 1
ATOM 951 C C . LYS A 1 121 ? -12.256 7.919 24.800 1.00 80.25 121 LYS A C 1
ATOM 953 O O . LYS A 1 121 ? -12.830 8.167 25.857 1.00 80.25 121 LYS A O 1
ATOM 958 N N . SER A 1 122 ? -11.928 8.866 23.927 1.00 77.69 122 SER A N 1
ATOM 959 C CA . SER A 1 122 ? -12.256 10.286 24.057 1.00 77.69 122 SER A CA 1
ATOM 960 C C . SER A 1 122 ? -12.621 10.867 22.694 1.00 77.69 122 SER A C 1
ATOM 962 O O . SER A 1 122 ? -12.122 10.390 21.675 1.00 77.69 122 SER A O 1
ATOM 964 N N . GLU A 1 123 ? -13.434 11.926 22.671 1.00 75.62 123 GLU A N 1
ATOM 965 C CA . GLU A 1 123 ? -13.606 12.735 21.460 1.00 75.62 123 GLU A CA 1
ATOM 966 C C . GLU A 1 123 ? -12.249 13.292 21.015 1.00 75.62 123 GLU A C 1
ATOM 968 O O . GLU A 1 123 ? -11.445 13.750 21.833 1.00 75.62 123 GLU A O 1
ATOM 973 N N . GLN A 1 124 ? -11.985 13.212 19.716 1.00 71.62 124 GLN A N 1
ATOM 974 C CA . GLN A 1 124 ? -10.757 13.684 19.095 1.00 71.62 124 GLN A CA 1
ATOM 975 C C . GLN A 1 124 ? -11.090 14.464 17.828 1.00 71.62 124 GLN A C 1
ATOM 977 O O . GLN A 1 124 ? -12.134 14.211 17.220 1.00 71.62 124 GLN A O 1
ATOM 982 N N . PRO A 1 125 ? -10.228 15.412 17.422 1.00 76.06 125 PRO A N 1
ATOM 983 C CA . PRO A 1 125 ? -10.363 16.039 16.121 1.00 76.06 125 PRO A CA 1
ATOM 984 C C . PRO A 1 125 ? -10.321 14.958 15.044 1.00 76.06 125 PRO A C 1
ATOM 986 O O . PRO A 1 125 ? -9.443 14.097 15.029 1.00 76.06 125 PRO A O 1
ATOM 989 N N . GLU A 1 126 ? -11.293 15.001 14.144 1.00 77.19 126 GLU A N 1
ATOM 990 C CA . GLU A 1 126 ? -11.295 14.129 12.982 1.00 77.19 126 GLU A CA 1
ATOM 991 C C . GLU A 1 126 ? -10.302 14.660 11.962 1.00 77.19 126 GLU A C 1
ATOM 993 O O . GLU A 1 126 ? -10.560 15.646 11.274 1.00 77.19 126 GLU A O 1
ATOM 998 N N . LEU A 1 127 ? -9.149 14.005 11.908 1.00 87.00 127 LEU A N 1
ATOM 999 C CA . LEU A 1 127 ? -8.085 14.357 10.978 1.00 87.00 127 LEU A CA 1
ATOM 1000 C C . LEU A 1 127 ? -8.275 13.672 9.620 1.00 87.00 127 LEU A C 1
ATOM 1002 O O . LEU A 1 127 ? -7.887 14.231 8.605 1.00 87.00 127 LEU A O 1
ATOM 1006 N N . THR A 1 128 ? -8.945 12.516 9.586 1.00 91.81 128 THR A N 1
ATOM 1007 C CA . THR A 1 128 ? -9.256 11.800 8.344 1.00 91.81 128 THR A CA 1
ATOM 1008 C C . THR A 1 128 ? -10.731 11.948 7.991 1.00 91.81 128 THR A C 1
ATOM 1010 O O . THR A 1 128 ? -11.626 11.576 8.755 1.00 91.81 128 THR A O 1
ATOM 1013 N N . THR A 1 129 ? -10.987 12.501 6.811 1.00 93.56 129 THR A N 1
ATOM 1014 C CA . THR A 1 129 ? -12.328 12.734 6.283 1.00 93.56 129 THR A CA 1
ATOM 1015 C C . THR A 1 129 ? -12.953 11.430 5.796 1.00 93.56 129 THR A C 1
ATOM 1017 O O . THR A 1 129 ? -12.347 10.667 5.048 1.00 93.56 129 THR A O 1
ATOM 1020 N N . ALA A 1 130 ? -14.209 11.208 6.187 1.00 94.44 130 ALA A N 1
ATOM 1021 C CA . ALA A 1 130 ? -15.002 10.065 5.756 1.00 94.44 130 ALA A CA 1
ATOM 1022 C C . ALA A 1 130 ? -15.212 10.049 4.228 1.00 94.44 130 ALA A C 1
ATOM 1024 O O . ALA A 1 130 ? -15.887 10.931 3.684 1.00 94.44 130 ALA A O 1
ATOM 1025 N N . CYS A 1 131 ? -14.696 9.022 3.552 1.00 95.62 131 CYS A N 1
ATOM 1026 C CA . CYS A 1 131 ? -14.827 8.839 2.107 1.00 95.62 131 CYS A CA 1
ATOM 1027 C C . CYS A 1 131 ? -15.229 7.409 1.758 1.00 95.62 131 CYS A C 1
ATOM 1029 O O . CYS A 1 131 ? -14.661 6.454 2.283 1.00 95.62 131 CYS A O 1
ATOM 1031 N N . VAL A 1 132 ? -16.150 7.263 0.804 1.00 95.06 132 VAL A N 1
ATOM 1032 C CA . VAL A 1 132 ? -16.271 5.998 0.059 1.00 95.06 132 VAL A CA 1
ATOM 1033 C C . VAL A 1 132 ? -15.159 5.929 -0.981 1.00 95.06 132 VAL A C 1
ATOM 1035 O O . VAL A 1 132 ? -14.564 6.954 -1.307 1.00 95.06 132 VAL A O 1
ATOM 1038 N N . THR A 1 133 ? -14.883 4.742 -1.510 1.00 95.00 133 THR A N 1
ATOM 1039 C CA . THR A 1 133 ? -13.876 4.571 -2.562 1.00 95.00 133 THR A CA 1
ATOM 1040 C C . THR A 1 133 ? -14.521 4.146 -3.873 1.00 95.00 133 THR A C 1
ATOM 1042 O O . THR A 1 133 ? -15.412 3.297 -3.898 1.00 95.00 133 THR A O 1
ATOM 1045 N N . GLU A 1 134 ? -14.065 4.742 -4.969 1.00 95.69 134 GLU A N 1
ATOM 1046 C CA . GLU A 1 134 ? -14.298 4.230 -6.317 1.00 95.69 134 GLU A CA 1
ATOM 1047 C C . GLU A 1 134 ? -13.071 3.421 -6.749 1.00 95.69 134 GLU A C 1
ATOM 1049 O O . GLU A 1 134 ? -11.936 3.824 -6.499 1.00 95.69 134 GLU A O 1
ATOM 1054 N N . MET A 1 135 ? -13.295 2.249 -7.351 1.00 96.44 135 MET A N 1
ATOM 1055 C CA . MET A 1 135 ? -12.222 1.340 -7.762 1.00 96.44 135 MET A CA 1
ATOM 1056 C C . MET A 1 135 ? -12.019 1.353 -9.271 1.00 96.44 135 MET A C 1
ATOM 1058 O O . MET A 1 135 ? -12.955 1.114 -10.036 1.00 96.44 135 MET A O 1
ATOM 1062 N N . GLU A 1 136 ? -10.766 1.501 -9.688 1.00 97.94 136 GLU A N 1
ATOM 1063 C CA . GLU A 1 136 ? -10.339 1.360 -11.077 1.00 97.94 136 GLU A CA 1
ATOM 1064 C C . GLU A 1 136 ? -9.334 0.209 -11.220 1.00 97.94 136 GLU A C 1
ATOM 1066 O O . GLU A 1 136 ? -8.450 0.001 -10.383 1.00 97.94 136 GLU A O 1
ATOM 1071 N N . ARG A 1 137 ? -9.462 -0.558 -12.307 1.00 98.31 137 ARG A N 1
ATOM 1072 C CA . ARG A 1 137 ? -8.480 -1.579 -12.675 1.00 98.31 137 ARG A CA 1
ATOM 1073 C C . ARG A 1 137 ? -7.272 -0.914 -13.321 1.00 98.31 137 ARG A C 1
ATOM 1075 O O . ARG A 1 137 ? -7.402 -0.358 -14.406 1.00 98.31 137 ARG A O 1
ATOM 1082 N N . VAL A 1 138 ? -6.090 -1.115 -12.748 1.00 98.44 138 VAL A N 1
ATOM 1083 C CA . VAL A 1 138 ? -4.832 -0.593 -13.303 1.00 98.44 138 VAL A CA 1
ATOM 1084 C C . VAL A 1 138 ? -3.806 -1.704 -13.514 1.00 98.44 138 VAL A C 1
ATOM 1086 O O . VAL A 1 138 ? -3.850 -2.751 -12.858 1.00 98.44 138 VAL A O 1
ATOM 1089 N N . LEU A 1 139 ? -2.890 -1.488 -14.458 1.00 98.38 139 LEU A N 1
ATOM 1090 C CA . LEU A 1 139 ? -1.687 -2.303 -14.609 1.00 98.38 139 LEU A CA 1
ATOM 1091 C C . LEU A 1 139 ? -0.546 -1.639 -13.848 1.00 98.38 139 LEU A C 1
ATOM 1093 O O . LEU A 1 139 ? -0.385 -0.425 -13.891 1.00 98.38 139 LEU A O 1
ATOM 1097 N N . THR A 1 140 ? 0.247 -2.444 -13.160 1.00 98.19 140 THR A N 1
ATOM 1098 C CA . THR A 1 140 ? 1.392 -1.990 -12.375 1.00 98.19 140 THR A CA 1
ATOM 1099 C C . THR A 1 140 ? 2.620 -2.797 -12.753 1.00 98.19 140 THR A C 1
ATOM 1101 O O . THR A 1 140 ? 2.537 -3.987 -13.073 1.00 98.19 140 THR A O 1
ATOM 1104 N N . PHE A 1 141 ? 3.753 -2.118 -12.685 1.00 98.19 141 PHE A N 1
ATOM 1105 C CA . PHE A 1 141 ? 5.097 -2.644 -12.860 1.00 98.19 141 PHE A CA 1
ATOM 1106 C C . PHE A 1 141 ? 5.918 -2.150 -11.664 1.00 98.19 141 PHE A C 1
ATOM 1108 O O . PHE A 1 141 ? 5.526 -1.132 -11.078 1.00 98.19 141 PHE A O 1
ATOM 1115 N N . PRO A 1 142 ? 7.040 -2.802 -11.307 1.00 97.81 142 PRO A N 1
ATOM 1116 C CA . PRO A 1 142 ? 8.037 -2.153 -10.461 1.00 97.81 142 PRO A CA 1
ATOM 1117 C C . PRO A 1 142 ? 8.315 -0.749 -11.009 1.00 97.81 142 PRO A C 1
ATOM 1119 O O . PRO A 1 142 ? 8.252 -0.532 -12.219 1.00 97.81 142 PRO A O 1
ATOM 1122 N N . ASP A 1 143 ? 8.554 0.242 -10.174 1.00 97.12 143 ASP A N 1
ATOM 1123 C CA . ASP A 1 143 ? 9.024 1.524 -10.688 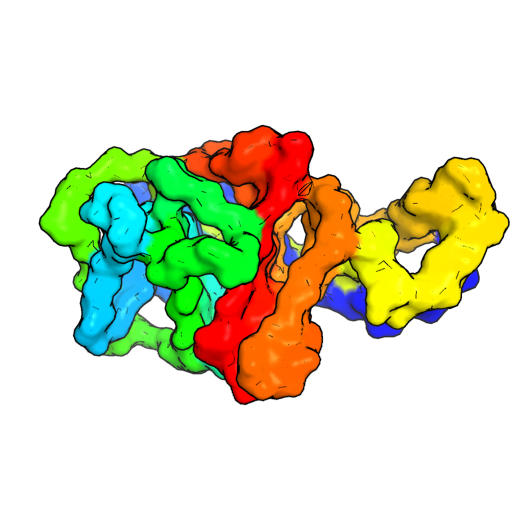1.00 97.12 143 ASP A CA 1
ATOM 1124 C C . ASP A 1 143 ? 10.519 1.459 -11.038 1.00 97.12 143 ASP A C 1
ATOM 1126 O O . ASP A 1 143 ? 11.138 0.391 -11.038 1.00 97.12 143 ASP A O 1
ATOM 1130 N N . TRP A 1 144 ? 11.093 2.606 -11.391 1.00 97.19 144 TRP A N 1
ATOM 1131 C CA . TRP A 1 144 ? 12.499 2.674 -11.765 1.00 97.19 144 TRP A CA 1
ATOM 1132 C C . TRP A 1 144 ? 13.444 2.363 -10.594 1.00 97.19 144 TRP A C 1
ATOM 1134 O O . TRP A 1 144 ? 14.469 1.717 -10.798 1.00 97.19 144 TRP A O 1
ATOM 1144 N N . ASP A 1 145 ? 13.090 2.756 -9.371 1.00 96.81 145 ASP A N 1
ATOM 1145 C CA . ASP A 1 145 ? 13.920 2.475 -8.198 1.00 96.81 145 ASP A CA 1
ATOM 1146 C C . ASP A 1 145 ? 13.839 0.999 -7.779 1.00 96.81 145 ASP A C 1
ATOM 1148 O O . ASP A 1 145 ? 14.819 0.425 -7.307 1.00 96.81 145 ASP A O 1
ATOM 1152 N N . GLY A 1 146 ? 12.691 0.352 -7.997 1.00 96.69 146 GLY A N 1
ATOM 1153 C CA . GLY A 1 146 ? 12.434 -1.029 -7.607 1.00 96.69 146 GLY A CA 1
ATOM 1154 C C . GLY A 1 146 ? 12.735 -2.087 -8.667 1.00 96.69 146 GLY A C 1
ATOM 1155 O O . GLY A 1 146 ? 12.893 -3.258 -8.314 1.00 96.69 146 GLY A O 1
ATOM 1156 N N . ILE A 1 147 ? 12.820 -1.739 -9.958 1.00 97.75 147 ILE A N 1
ATOM 1157 C CA . ILE A 1 147 ? 12.957 -2.736 -11.036 1.00 97.75 147 ILE A CA 1
ATOM 1158 C C . ILE A 1 147 ? 14.220 -3.598 -10.903 1.00 97.75 147 ILE A C 1
ATOM 1160 O O . ILE A 1 147 ? 14.171 -4.788 -11.220 1.00 97.75 147 ILE A O 1
ATOM 1164 N N . GLY A 1 148 ? 15.314 -3.062 -10.353 1.00 97.38 148 GLY A N 1
ATOM 1165 C CA . GLY A 1 148 ? 16.561 -3.810 -10.148 1.00 97.38 148 GLY A CA 1
ATOM 1166 C C . GLY A 1 148 ? 16.406 -5.050 -9.256 1.00 97.38 148 GLY A C 1
ATOM 1167 O O . GLY A 1 148 ? 17.138 -6.023 -9.431 1.00 97.38 148 GLY A O 1
ATOM 1168 N N . SER A 1 149 ? 15.413 -5.058 -8.362 1.00 95.75 149 SER A N 1
ATOM 1169 C CA . SER A 1 149 ? 15.082 -6.205 -7.504 1.00 95.75 149 SER A CA 1
ATOM 1170 C C . SER A 1 149 ? 14.336 -7.324 -8.244 1.00 95.75 149 SER A C 1
ATOM 1172 O O . SER A 1 149 ? 14.240 -8.440 -7.731 1.00 95.75 149 SER A O 1
ATOM 1174 N N . TYR A 1 150 ? 13.810 -7.051 -9.444 1.00 96.88 150 TYR A N 1
ATOM 1175 C CA . TYR A 1 150 ? 13.002 -7.990 -10.229 1.00 96.88 150 TYR A CA 1
ATOM 1176 C C . TYR A 1 150 ? 13.644 -8.381 -11.564 1.00 96.88 150 TYR A C 1
ATOM 1178 O O . TYR A 1 150 ? 13.490 -9.525 -11.987 1.00 96.88 150 TYR A O 1
ATOM 1186 N N . SER A 1 151 ? 14.347 -7.460 -12.228 1.00 97.94 151 SER A N 1
ATOM 1187 C CA . SER A 1 151 ? 15.093 -7.730 -13.458 1.00 97.94 151 SER A CA 1
ATOM 1188 C C . SER A 1 151 ? 16.212 -6.710 -13.647 1.00 97.94 151 SER A C 1
ATOM 1190 O O . SER A 1 151 ? 15.972 -5.541 -13.954 1.00 97.94 151 SER A O 1
ATOM 1192 N N . MET A 1 152 ? 17.455 -7.177 -13.516 1.00 97.88 152 MET A N 1
ATOM 1193 C CA . MET A 1 152 ? 18.630 -6.370 -13.850 1.00 97.88 152 MET A CA 1
ATOM 1194 C C . MET A 1 152 ? 18.736 -6.161 -15.366 1.00 97.88 152 MET A C 1
ATOM 1196 O O . MET A 1 152 ? 19.200 -5.127 -15.829 1.00 97.88 152 MET A O 1
ATOM 1200 N N . GLU A 1 153 ? 18.225 -7.106 -16.152 1.00 98.44 153 GLU A N 1
ATOM 1201 C CA . GLU A 1 153 ? 18.189 -7.042 -17.610 1.00 98.44 153 GLU A CA 1
ATOM 1202 C C . GLU A 1 153 ? 17.311 -5.887 -18.102 1.00 98.44 153 GLU A C 1
ATOM 1204 O O . GLU A 1 153 ? 17.688 -5.190 -19.040 1.00 98.44 153 GLU A O 1
ATOM 1209 N N . ALA A 1 154 ? 16.177 -5.621 -17.444 1.00 98.00 154 ALA A N 1
ATOM 1210 C CA . ALA A 1 154 ? 15.353 -4.453 -17.746 1.00 98.00 154 ALA A CA 1
ATOM 1211 C C . ALA A 1 154 ? 16.094 -3.133 -17.461 1.00 98.00 154 ALA A C 1
ATOM 1213 O O . ALA A 1 154 ? 15.964 -2.182 -18.236 1.00 98.00 154 ALA A O 1
ATOM 1214 N N . VAL A 1 155 ? 16.893 -3.074 -16.387 1.00 98.25 155 VAL A N 1
ATOM 1215 C CA . VAL A 1 155 ? 17.739 -1.911 -16.058 1.00 98.25 155 VAL A CA 1
ATOM 1216 C C . VAL A 1 155 ? 18.802 -1.703 -17.135 1.00 98.25 155 VAL A C 1
ATOM 1218 O O . VAL A 1 155 ? 18.919 -0.607 -17.683 1.00 98.25 155 VAL A O 1
ATOM 1221 N N . GLU A 1 156 ? 19.540 -2.758 -17.484 1.00 98.38 156 GLU A N 1
ATOM 1222 C CA . GLU A 1 156 ? 20.589 -2.720 -18.506 1.00 98.38 156 GLU A CA 1
ATOM 1223 C C . GLU A 1 156 ? 20.028 -2.365 -19.889 1.00 98.38 156 GLU A C 1
ATOM 1225 O O . GLU A 1 156 ? 20.574 -1.502 -20.577 1.00 98.38 156 GLU A O 1
ATOM 1230 N N . ALA A 1 157 ? 18.902 -2.965 -20.285 1.00 98.31 157 ALA A N 1
ATOM 1231 C CA . ALA A 1 157 ? 18.227 -2.656 -21.542 1.00 98.31 157 ALA A CA 1
ATOM 1232 C C . ALA A 1 157 ? 17.747 -1.198 -21.588 1.00 98.31 157 ALA A C 1
ATOM 1234 O O . ALA A 1 157 ? 17.888 -0.537 -22.617 1.00 98.31 157 ALA A O 1
ATOM 1235 N N . SER A 1 158 ? 17.240 -0.666 -20.470 1.00 98.19 158 SER A N 1
ATOM 1236 C CA . SER A 1 158 ? 16.843 0.745 -20.366 1.00 98.19 158 SER A CA 1
ATOM 1237 C C . SER A 1 158 ? 18.046 1.681 -20.496 1.00 98.19 158 SER A C 1
ATOM 1239 O O . SER A 1 158 ? 17.985 2.650 -21.252 1.00 98.19 158 SER A O 1
ATOM 1241 N N . ALA A 1 159 ? 19.166 1.353 -19.843 1.00 98.00 159 ALA A N 1
ATOM 1242 C CA . ALA A 1 159 ? 20.408 2.117 -19.938 1.00 98.00 159 ALA A CA 1
ATOM 1243 C C . ALA A 1 159 ? 21.036 2.068 -21.339 1.00 98.00 159 ALA A C 1
ATOM 1245 O O . ALA A 1 159 ? 21.575 3.063 -21.812 1.00 98.00 159 ALA A O 1
ATOM 1246 N N . ASN A 1 160 ? 20.931 0.940 -22.044 1.00 97.88 160 ASN A N 1
ATOM 1247 C CA . ASN A 1 160 ? 21.377 0.835 -23.434 1.00 97.88 160 ASN A CA 1
ATOM 1248 C C . ASN A 1 160 ? 20.468 1.620 -24.392 1.00 97.88 160 ASN A C 1
ATOM 1250 O O . ASN A 1 160 ? 20.949 2.197 -25.367 1.00 97.88 160 ASN A O 1
ATOM 1254 N N . ALA A 1 161 ? 19.160 1.636 -24.124 1.00 97.69 161 ALA A N 1
ATOM 1255 C CA . ALA A 1 161 ? 18.173 2.324 -24.946 1.00 97.69 161 ALA A CA 1
ATOM 1256 C C . ALA A 1 161 ? 18.263 3.852 -24.832 1.00 97.69 161 ALA A C 1
ATOM 1258 O O . ALA A 1 161 ? 18.107 4.544 -25.839 1.00 97.69 161 ALA A O 1
ATOM 1259 N N . ASN A 1 162 ? 18.509 4.367 -23.625 1.00 97.44 162 ASN A N 1
ATOM 1260 C CA . ASN A 1 162 ? 18.752 5.782 -23.371 1.00 97.44 162 ASN A CA 1
ATOM 1261 C C . ASN A 1 162 ? 19.848 5.946 -22.300 1.00 97.44 162 ASN A C 1
ATOM 1263 O O . ASN A 1 162 ? 19.530 5.973 -21.113 1.00 97.44 162 ASN A O 1
ATOM 1267 N N . PRO A 1 163 ? 21.132 6.047 -22.696 1.00 96.62 163 PRO A N 1
ATOM 1268 C CA . PRO A 1 163 ? 22.244 6.148 -21.748 1.00 96.62 163 PRO A CA 1
ATOM 1269 C C . PRO A 1 163 ? 22.232 7.408 -20.883 1.00 96.62 163 PRO A C 1
ATOM 1271 O O . PRO A 1 163 ? 22.751 7.376 -19.768 1.00 96.62 163 PRO A O 1
ATOM 1274 N N . ASP A 1 164 ? 21.669 8.504 -21.396 1.00 97.31 164 ASP A N 1
ATOM 1275 C CA . ASP A 1 164 ? 21.609 9.777 -20.678 1.00 97.31 164 ASP A CA 1
ATOM 1276 C C . ASP A 1 164 ? 20.456 9.777 -19.660 1.00 97.31 164 ASP A C 1
ATOM 1278 O O . ASP A 1 164 ? 20.629 10.242 -18.534 1.00 97.31 164 ASP A O 1
ATOM 1282 N N . GLU A 1 165 ? 19.302 9.199 -20.024 1.00 96.75 165 GLU A N 1
ATOM 1283 C CA . GLU A 1 165 ? 18.103 9.140 -19.174 1.00 96.75 165 GLU A CA 1
ATOM 1284 C C . GLU A 1 165 ? 17.408 7.756 -19.237 1.00 96.75 165 GLU A C 1
ATOM 1286 O O . GLU A 1 165 ? 16.342 7.596 -19.847 1.00 96.75 165 GLU A O 1
ATOM 1291 N N . PRO A 1 166 ? 17.980 6.719 -18.592 1.00 97.50 166 PRO A N 1
ATOM 1292 C CA . PRO A 1 166 ? 17.451 5.350 -18.653 1.00 97.50 166 PRO A CA 1
ATOM 1293 C C . PRO A 1 166 ? 16.012 5.220 -18.133 1.00 97.50 166 PRO A C 1
ATOM 1295 O O . PRO A 1 166 ? 15.213 4.447 -18.669 1.00 97.50 166 PRO A O 1
ATOM 1298 N N . SER A 1 167 ? 15.662 6.007 -17.113 1.00 96.50 167 SER A N 1
ATOM 1299 C CA . SER A 1 167 ? 14.326 6.020 -16.515 1.00 96.50 167 SER A CA 1
ATOM 1300 C C . SER A 1 167 ? 13.248 6.461 -17.507 1.00 96.50 167 SER A C 1
ATOM 1302 O O . SER A 1 167 ? 12.143 5.931 -17.464 1.00 96.50 167 SER A O 1
ATOM 1304 N N . GLU A 1 168 ? 13.543 7.350 -18.460 1.00 97.00 168 GLU A N 1
ATOM 1305 C CA . GLU A 1 168 ? 12.573 7.743 -19.488 1.00 97.00 168 GLU A CA 1
ATOM 1306 C C . 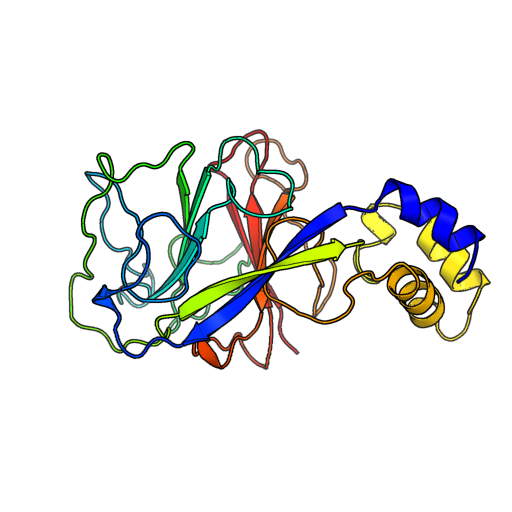GLU A 1 168 ? 12.281 6.602 -20.476 1.00 97.00 168 GLU A C 1
ATOM 1308 O O . GLU A 1 168 ? 11.126 6.366 -20.858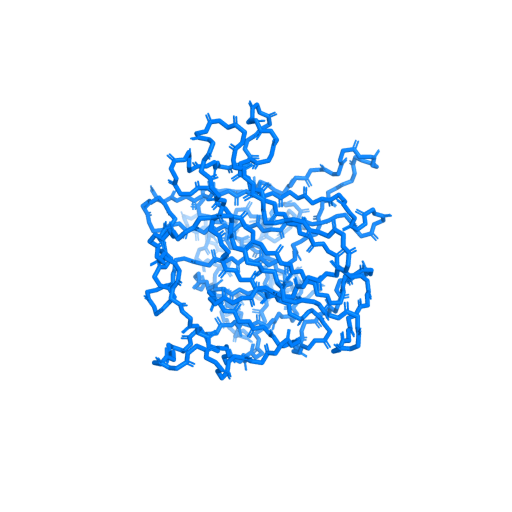 1.00 97.00 168 GLU A O 1
ATOM 1313 N N . ALA A 1 169 ? 13.311 5.842 -20.869 1.00 97.38 169 ALA A N 1
ATOM 1314 C CA . ALA A 1 169 ? 13.138 4.663 -21.721 1.00 97.38 169 ALA A CA 1
ATOM 1315 C C . ALA A 1 169 ? 12.282 3.594 -21.023 1.00 97.38 169 ALA A C 1
ATOM 1317 O O . ALA A 1 169 ? 11.394 2.997 -21.643 1.00 97.38 169 ALA A O 1
ATOM 1318 N N . TYR A 1 170 ? 12.501 3.413 -19.720 1.00 97.81 170 TYR A N 1
ATOM 1319 C CA . TYR A 1 170 ? 11.686 2.558 -18.868 1.00 97.81 170 TYR A CA 1
ATOM 1320 C C . TYR A 1 170 ? 10.232 3.043 -18.781 1.00 97.81 170 TYR A C 1
ATOM 1322 O O . TYR A 1 170 ? 9.308 2.313 -19.150 1.00 97.81 170 TYR A O 1
ATOM 1330 N N . ILE A 1 171 ? 10.027 4.296 -18.354 1.00 96.88 171 ILE A N 1
ATOM 1331 C CA . ILE A 1 171 ? 8.709 4.911 -18.138 1.00 96.88 171 ILE A CA 1
ATOM 1332 C C . ILE A 1 171 ? 7.881 4.848 -19.422 1.00 96.88 171 ILE A C 1
ATOM 1334 O O . ILE A 1 171 ? 6.761 4.346 -19.410 1.00 96.88 171 ILE A O 1
ATOM 1338 N N . SER A 1 172 ? 8.446 5.246 -20.563 1.00 96.75 172 SER A N 1
ATOM 1339 C CA . SER A 1 172 ? 7.735 5.177 -21.847 1.00 96.75 172 SER A CA 1
ATOM 1340 C C . SER A 1 172 ? 7.328 3.750 -22.244 1.00 96.75 172 SER A C 1
ATOM 1342 O O . SER A 1 172 ? 6.319 3.560 -22.930 1.00 96.75 172 SER A O 1
ATOM 1344 N N . THR A 1 173 ? 8.085 2.738 -21.809 1.00 97.12 173 THR A N 1
ATOM 1345 C CA . THR A 1 173 ? 7.781 1.328 -22.068 1.00 97.12 173 THR A CA 1
ATOM 1346 C C . THR A 1 173 ? 6.647 0.822 -21.181 1.00 97.12 173 THR A C 1
ATOM 1348 O O . THR A 1 173 ? 5.769 0.137 -21.699 1.00 97.12 173 THR A O 1
ATOM 1351 N N . VAL A 1 174 ? 6.592 1.207 -19.900 1.00 96.75 174 VAL A N 1
ATOM 1352 C CA . VAL A 1 174 ? 5.480 0.836 -18.999 1.00 96.75 174 VAL A CA 1
ATOM 1353 C C . VAL A 1 174 ? 4.205 1.642 -19.252 1.00 96.75 174 VAL A C 1
ATOM 1355 O O . VAL A 1 174 ? 3.108 1.106 -19.104 1.00 96.75 174 VAL A O 1
ATOM 1358 N N . THR A 1 175 ? 4.307 2.899 -19.695 1.00 96.25 175 THR A N 1
ATOM 1359 C CA . THR A 1 175 ? 3.139 3.730 -20.031 1.00 96.25 175 THR A CA 1
ATOM 1360 C C . THR A 1 175 ? 2.446 3.244 -21.306 1.00 96.25 175 THR A C 1
ATOM 1362 O O . THR A 1 175 ? 1.225 3.331 -21.408 1.00 96.25 175 THR A O 1
ATOM 1365 N N . ALA A 1 176 ? 3.186 2.691 -22.276 1.00 95.50 176 ALA A N 1
ATOM 1366 C CA . ALA A 1 176 ? 2.628 2.215 -23.546 1.00 95.50 176 ALA A CA 1
ATOM 1367 C C . ALA A 1 176 ? 1.481 1.182 -23.403 1.00 95.50 176 ALA A C 1
ATOM 1369 O O . ALA A 1 176 ? 0.459 1.361 -24.068 1.00 95.50 176 ALA A O 1
ATOM 1370 N N . PRO A 1 177 ? 1.575 0.142 -22.547 1.00 94.50 177 PRO A N 1
ATOM 1371 C CA . PRO A 1 177 ? 0.459 -0.762 -22.257 1.00 94.50 177 PRO A CA 1
ATOM 1372 C C . PRO A 1 177 ? -0.565 -0.201 -21.250 1.00 94.50 177 PRO A C 1
ATOM 1374 O O . PRO A 1 177 ? -1.484 -0.924 -20.865 1.00 94.50 177 PRO A O 1
ATOM 1377 N N . GLY A 1 178 ? -0.434 1.054 -20.808 1.00 95.62 178 GLY A N 1
ATOM 1378 C CA . GLY A 1 178 ? -1.297 1.662 -19.791 1.00 95.62 178 GLY A CA 1
ATOM 1379 C C . GLY A 1 178 ? -0.893 1.325 -18.353 1.00 95.62 178 GLY A C 1
ATOM 1380 O O . GLY A 1 178 ? -1.757 1.214 -17.483 1.00 95.62 178 GLY A O 1
ATOM 1381 N N . GLY A 1 179 ? 0.400 1.108 -18.100 1.00 97.25 179 GLY A N 1
ATOM 1382 C CA . GLY A 1 179 ? 0.929 0.993 -16.745 1.00 97.25 179 GLY A CA 1
ATOM 1383 C C . GLY A 1 179 ? 0.766 2.300 -15.973 1.00 97.25 179 GLY A C 1
ATOM 1384 O O . GLY A 1 179 ? 1.029 3.379 -16.503 1.00 97.25 179 GLY A O 1
ATOM 1385 N N . LEU A 1 180 ? 0.336 2.195 -14.718 1.00 97.31 180 LEU A N 1
ATOM 1386 C CA . LEU A 1 180 ? 0.226 3.322 -13.801 1.00 97.31 180 LEU A CA 1
ATOM 1387 C C . LEU A 1 180 ? 1.624 3.837 -13.439 1.00 97.31 180 LEU A C 1
ATOM 1389 O O . LEU A 1 180 ? 2.443 3.095 -12.891 1.00 97.31 180 LEU A O 1
ATOM 1393 N N . THR A 1 181 ? 1.884 5.106 -13.750 1.00 94.94 181 THR A N 1
ATOM 1394 C CA . THR A 1 181 ? 3.158 5.781 -13.458 1.00 94.94 181 THR A CA 1
ATOM 1395 C C . THR A 1 181 ? 3.037 6.925 -12.457 1.00 94.94 181 THR A C 1
ATOM 1397 O O . THR A 1 181 ? 4.047 7.323 -11.879 1.00 94.94 181 THR A O 1
ATOM 1400 N N . ASP A 1 182 ? 1.826 7.423 -12.231 1.00 95.75 182 ASP A N 1
ATOM 1401 C CA . ASP A 1 182 ? 1.552 8.430 -11.210 1.00 95.75 182 ASP A CA 1
ATOM 1402 C C . ASP A 1 182 ? 1.456 7.776 -9.825 1.00 95.75 182 ASP A C 1
ATOM 1404 O O . ASP A 1 182 ? 1.161 6.579 -9.707 1.00 95.75 182 ASP A O 1
ATOM 1408 N N . TYR A 1 183 ? 1.687 8.565 -8.776 1.00 97.38 183 TYR A N 1
ATOM 1409 C CA . TYR A 1 183 ? 1.342 8.161 -7.416 1.00 97.38 183 TYR A CA 1
ATOM 1410 C C . TYR A 1 183 ? -0.181 8.074 -7.282 1.00 97.38 183 TYR A C 1
ATOM 1412 O O . TYR A 1 183 ? -0.928 8.837 -7.902 1.00 97.38 183 TYR A O 1
ATOM 1420 N N . ALA A 1 184 ? -0.636 7.055 -6.559 1.00 97.94 184 ALA A N 1
ATOM 1421 C CA . ALA A 1 184 ? -2.043 6.847 -6.272 1.00 97.94 184 ALA A CA 1
ATOM 1422 C C . ALA A 1 184 ? -2.202 5.891 -5.092 1.00 97.94 184 ALA A C 1
ATOM 1424 O O . ALA A 1 184 ? -1.365 5.009 -4.868 1.00 97.94 184 ALA A O 1
ATOM 1425 N N . THR A 1 185 ? -3.341 5.981 -4.409 1.00 98.62 185 THR A N 1
ATOM 1426 C CA . THR A 1 185 ? -3.765 4.911 -3.514 1.00 98.62 185 THR A CA 1
ATOM 1427 C C . THR A 1 185 ? -4.092 3.655 -4.326 1.00 98.62 185 THR A C 1
ATOM 1429 O O . THR A 1 185 ? -4.983 3.654 -5.182 1.00 98.62 185 THR A O 1
ATOM 1432 N N . VAL A 1 186 ? -3.393 2.553 -4.050 1.00 98.56 186 VAL A N 1
ATOM 1433 C CA . VAL A 1 186 ? -3.558 1.269 -4.747 1.00 98.56 186 VAL A CA 1
ATOM 1434 C C . VAL A 1 186 ? -3.558 0.089 -3.781 1.00 98.56 186 VAL A C 1
ATOM 1436 O O . VAL A 1 186 ? -2.860 0.093 -2.772 1.00 98.56 186 VAL A O 1
ATOM 1439 N N . ILE A 1 187 ? -4.318 -0.955 -4.117 1.00 98.56 187 ILE A N 1
ATOM 1440 C CA . ILE A 1 187 ? -4.302 -2.258 -3.441 1.00 98.56 187 ILE A CA 1
ATOM 1441 C C . ILE A 1 187 ? -3.550 -3.269 -4.312 1.00 98.56 187 ILE A C 1
ATOM 1443 O O . ILE A 1 187 ? -3.901 -3.475 -5.482 1.00 98.56 187 ILE A O 1
ATOM 1447 N N . GLY A 1 188 ? -2.559 -3.940 -3.723 1.00 97.38 188 GLY A N 1
ATOM 1448 C CA . GLY A 1 188 ? -1.678 -4.886 -4.406 1.00 97.38 188 GLY A CA 1
ATOM 1449 C C . GLY A 1 188 ? -0.764 -4.219 -5.441 1.00 97.38 188 GLY A C 1
ATOM 1450 O O . GLY A 1 188 ? -0.471 -3.032 -5.363 1.00 97.38 188 GLY A O 1
ATOM 1451 N N . GLY A 1 189 ? -0.302 -4.993 -6.427 1.00 97.31 189 GLY A N 1
ATOM 1452 C CA . GLY A 1 189 ? 0.603 -4.494 -7.466 1.00 97.31 189 GLY A CA 1
ATOM 1453 C C . GLY A 1 189 ? 2.057 -4.377 -7.003 1.00 97.31 189 GLY A C 1
ATOM 1454 O O . GLY A 1 189 ? 2.595 -5.313 -6.397 1.00 97.31 189 GLY A O 1
ATOM 1455 N N . TYR A 1 190 ? 2.686 -3.251 -7.340 1.00 98.06 190 TYR A N 1
ATOM 1456 C CA . TYR A 1 190 ? 4.037 -2.867 -6.929 1.00 98.06 190 TYR A CA 1
ATOM 1457 C C . TYR A 1 190 ? 4.021 -1.473 -6.298 1.00 98.06 190 TYR A C 1
ATOM 1459 O O . TYR A 1 190 ? 3.201 -0.652 -6.717 1.00 98.06 190 TYR A O 1
ATOM 1467 N N . PRO A 1 191 ? 4.921 -1.195 -5.339 1.00 97.81 191 PRO A N 1
ATOM 1468 C CA . PRO A 1 191 ? 5.102 0.155 -4.822 1.00 97.81 191 PRO A CA 1
ATOM 1469 C C . PRO A 1 191 ? 5.553 1.117 -5.929 1.00 97.81 191 PRO A C 1
ATOM 1471 O O . PRO A 1 191 ? 6.330 0.736 -6.809 1.00 97.81 191 PRO A O 1
ATOM 1474 N N . ARG A 1 192 ? 5.075 2.359 -5.862 1.00 97.62 192 ARG A N 1
ATOM 1475 C CA . ARG A 1 192 ?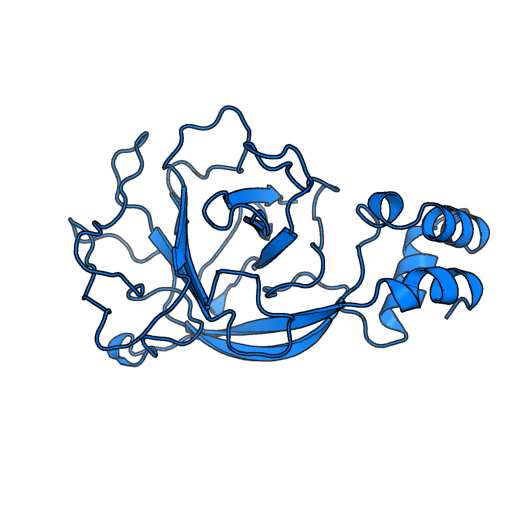 5.647 3.522 -6.549 1.00 97.62 192 ARG A CA 1
ATOM 1476 C C . ARG A 1 192 ? 6.405 4.326 -5.502 1.00 97.62 192 ARG A C 1
ATOM 1478 O O . ARG A 1 192 ? 5.775 5.089 -4.778 1.00 97.62 192 ARG A O 1
ATOM 1485 N N . TRP A 1 193 ? 7.702 4.081 -5.386 1.00 97.69 193 TRP A N 1
ATOM 1486 C CA . TRP A 1 193 ? 8.594 4.679 -4.407 1.00 97.69 193 TRP A CA 1
ATOM 1487 C C . TRP A 1 193 ? 8.790 6.170 -4.665 1.00 97.69 193 TRP A C 1
ATOM 1489 O O . TRP A 1 193 ? 8.866 6.614 -5.807 1.00 97.69 193 TRP A O 1
ATOM 1499 N N . VAL A 1 194 ? 8.880 6.939 -3.580 1.00 97.25 194 VAL A N 1
ATOM 1500 C CA . VAL A 1 194 ? 9.143 8.386 -3.634 1.00 97.25 194 VAL A CA 1
ATOM 1501 C C . VAL A 1 194 ? 10.639 8.661 -3.469 1.00 97.25 194 VAL A C 1
ATOM 1503 O O . VAL A 1 194 ? 11.179 9.551 -4.117 1.00 97.25 194 VAL A O 1
ATOM 1506 N N . GLN A 1 195 ? 11.312 7.901 -2.601 1.00 95.88 195 GLN A N 1
ATOM 1507 C CA . GLN A 1 195 ? 12.728 8.092 -2.261 1.00 95.88 195 GLN A CA 1
ATOM 1508 C C . GLN A 1 195 ? 13.614 6.913 -2.681 1.00 95.88 195 GLN A C 1
ATOM 1510 O O . GLN A 1 195 ? 14.816 7.095 -2.874 1.00 95.88 195 GLN A O 1
ATOM 1515 N N . GLY A 1 196 ? 13.043 5.714 -2.810 1.00 96.50 196 GLY A N 1
ATOM 1516 C CA . GLY A 1 196 ? 13.747 4.536 -3.306 1.00 96.50 196 GLY A CA 1
ATOM 1517 C C . GLY A 1 196 ? 13.166 3.222 -2.795 1.00 96.50 196 GLY A C 1
ATOM 1518 O O . GLY A 1 196 ? 12.293 3.198 -1.927 1.00 96.50 196 GLY A O 1
ATOM 1519 N N . GLU A 1 197 ? 13.678 2.119 -3.337 1.00 96.88 197 GLU A N 1
ATOM 1520 C CA . GLU A 1 197 ? 13.264 0.765 -2.969 1.00 96.88 197 GLU A CA 1
ATOM 1521 C C . GLU A 1 197 ? 13.534 0.483 -1.485 1.00 96.88 197 GLU A C 1
ATOM 1523 O O . GLU A 1 197 ? 14.669 0.583 -1.016 1.00 96.88 197 GLU A O 1
ATOM 1528 N N . ALA A 1 198 ? 12.476 0.142 -0.749 1.00 96.56 198 ALA A N 1
ATOM 1529 C CA . ALA A 1 198 ? 12.535 -0.103 0.689 1.00 96.56 198 ALA A CA 1
ATOM 1530 C C . ALA A 1 198 ? 11.623 -1.267 1.117 1.00 96.56 198 ALA A C 1
ATOM 1532 O O . ALA A 1 198 ? 11.069 -1.259 2.218 1.00 96.56 198 ALA A O 1
ATOM 1533 N N . THR A 1 199 ? 11.418 -2.276 0.256 1.00 97.00 199 THR A N 1
ATOM 1534 C CA . THR A 1 199 ? 10.584 -3.436 0.602 1.00 97.00 199 THR A CA 1
ATOM 1535 C C . THR A 1 199 ? 11.144 -4.114 1.856 1.00 97.00 199 THR A C 1
ATOM 1537 O O . THR A 1 199 ? 12.289 -4.572 1.855 1.00 97.00 199 THR A O 1
ATOM 1540 N N . PRO A 1 200 ? 10.353 -4.237 2.935 1.00 96.62 200 PRO A N 1
ATOM 1541 C CA . PRO A 1 200 ? 10.848 -4.804 4.175 1.00 96.62 200 PRO A CA 1
ATOM 1542 C C . PRO A 1 200 ? 10.896 -6.333 4.121 1.00 96.62 200 PRO A C 1
ATOM 1544 O O . PRO A 1 200 ? 10.077 -6.986 3.468 1.00 96.62 200 PRO A O 1
ATOM 1547 N N . ASP A 1 201 ? 11.796 -6.918 4.909 1.00 96.38 201 ASP A N 1
ATOM 1548 C CA . ASP A 1 201 ? 11.812 -8.354 5.176 1.00 96.38 201 ASP A CA 1
ATOM 1549 C C . ASP A 1 201 ? 10.900 -8.726 6.350 1.00 96.38 201 ASP A C 1
ATOM 1551 O O . ASP A 1 201 ? 10.838 -8.056 7.388 1.00 96.38 201 ASP A O 1
ATOM 1555 N N . CYS A 1 202 ? 10.243 -9.881 6.241 1.00 96.88 202 CYS A N 1
ATOM 1556 C CA . CYS A 1 202 ? 9.459 -10.435 7.335 1.00 96.88 202 CYS A CA 1
ATOM 1557 C C . CYS A 1 202 ? 10.357 -10.764 8.535 1.00 96.88 202 CYS A C 1
ATOM 1559 O O . CYS A 1 202 ? 11.341 -11.500 8.417 1.00 96.88 202 CYS A O 1
ATOM 1561 N N . LYS A 1 203 ? 9.969 -10.330 9.742 1.00 94.69 203 LYS A N 1
ATOM 1562 C CA . LYS A 1 203 ? 10.755 -10.603 10.956 1.00 94.69 203 LYS A CA 1
ATOM 1563 C C . LYS A 1 203 ? 10.857 -12.097 11.296 1.00 94.69 203 LYS A C 1
ATOM 1565 O O . LYS A 1 203 ? 11.827 -12.476 11.955 1.00 94.69 203 LYS A O 1
ATOM 1570 N N . VAL A 1 204 ? 9.913 -12.917 10.822 1.00 97.38 204 VAL A N 1
ATOM 1571 C CA . VAL A 1 204 ? 9.831 -14.363 11.083 1.00 97.38 204 VAL A CA 1
ATOM 1572 C C . VAL A 1 204 ? 10.603 -15.176 10.040 1.00 97.38 204 VAL A C 1
ATOM 1574 O O . VAL A 1 204 ? 11.588 -15.816 10.398 1.00 97.38 204 VAL A O 1
ATOM 1577 N N . CYS A 1 205 ? 10.211 -15.142 8.759 1.00 97.69 205 CYS A N 1
ATOM 1578 C CA . CYS A 1 205 ? 10.863 -15.958 7.719 1.00 97.69 205 CYS A CA 1
ATOM 1579 C C . CYS A 1 205 ? 12.036 -15.290 6.998 1.00 97.69 205 CYS A C 1
ATOM 1581 O O . CYS A 1 205 ? 12.719 -15.971 6.238 1.00 97.69 205 CYS A O 1
ATOM 1583 N N . LYS A 1 206 ? 12.280 -13.990 7.219 1.00 97.19 206 LYS A N 1
ATOM 1584 C CA . LYS A 1 206 ? 13.345 -13.210 6.557 1.00 97.19 206 LYS A CA 1
ATOM 1585 C C . LYS A 1 206 ? 13.216 -13.114 5.033 1.00 97.19 206 LYS A C 1
ATOM 1587 O O . LYS A 1 206 ? 14.195 -12.841 4.356 1.00 97.19 206 LYS A O 1
ATOM 1592 N N . SER A 1 207 ? 12.029 -13.382 4.493 1.00 96.56 207 SER A N 1
ATOM 1593 C CA . SER A 1 207 ? 11.724 -13.164 3.077 1.00 96.56 207 SER A CA 1
ATOM 1594 C C . SER A 1 207 ? 11.117 -11.779 2.871 1.00 96.56 207 SER A C 1
ATOM 1596 O O . SER A 1 207 ? 10.363 -11.321 3.740 1.00 96.56 207 SER A O 1
ATOM 1598 N N . GLY A 1 208 ? 11.380 -11.181 1.707 1.00 96.06 208 GLY A N 1
ATOM 1599 C CA . GLY A 1 208 ? 10.774 -9.920 1.288 1.00 96.06 208 GLY A CA 1
ATOM 1600 C C . GLY A 1 208 ? 9.248 -9.974 1.357 1.00 96.06 208 GLY A C 1
ATOM 1601 O O . GLY A 1 208 ? 8.615 -10.969 0.983 1.00 96.06 208 GLY A O 1
ATOM 1602 N N . MET A 1 209 ? 8.656 -8.919 1.905 1.00 97.44 209 MET A N 1
ATOM 1603 C CA . MET A 1 209 ? 7.216 -8.806 2.099 1.00 97.44 209 MET A CA 1
ATOM 1604 C C . MET A 1 209 ? 6.516 -8.374 0.805 1.00 97.44 209 MET A C 1
ATOM 1606 O O . MET A 1 209 ? 7.129 -7.914 -0.152 1.00 97.44 209 MET A O 1
ATOM 1610 N N . SER A 1 210 ? 5.202 -8.568 0.750 1.00 97.06 210 SER A N 1
ATOM 1611 C CA . SER A 1 210 ? 4.364 -8.150 -0.377 1.00 97.06 210 SER A CA 1
ATOM 1612 C C . SER A 1 210 ? 3.587 -6.890 -0.019 1.00 97.06 210 SER A C 1
ATOM 1614 O O . SER A 1 210 ? 3.161 -6.734 1.126 1.00 97.06 210 SER A O 1
ATOM 1616 N N . LEU A 1 211 ? 3.375 -6.010 -0.997 1.00 98.31 211 LEU A N 1
ATOM 1617 C CA . LEU A 1 211 ? 2.541 -4.823 -0.828 1.00 98.31 211 LEU A CA 1
ATOM 1618 C C . LEU A 1 211 ? 1.077 -5.243 -0.606 1.00 98.31 211 LEU A C 1
ATOM 1620 O O . LEU A 1 211 ? 0.502 -5.952 -1.434 1.00 98.31 211 LEU A O 1
ATOM 1624 N N . LEU A 1 212 ? 0.481 -4.812 0.508 1.00 98.06 212 LEU A N 1
ATOM 1625 C CA . LEU A 1 212 ? -0.971 -4.831 0.710 1.00 98.06 212 LEU A CA 1
ATOM 1626 C C . LEU A 1 212 ? -1.595 -3.631 0.013 1.00 98.06 212 LEU A C 1
ATOM 1628 O O . LEU A 1 212 ? -2.477 -3.793 -0.827 1.00 98.06 212 LEU A O 1
ATOM 1632 N N . ALA A 1 213 ? -1.127 -2.439 0.371 1.00 98.56 213 ALA A N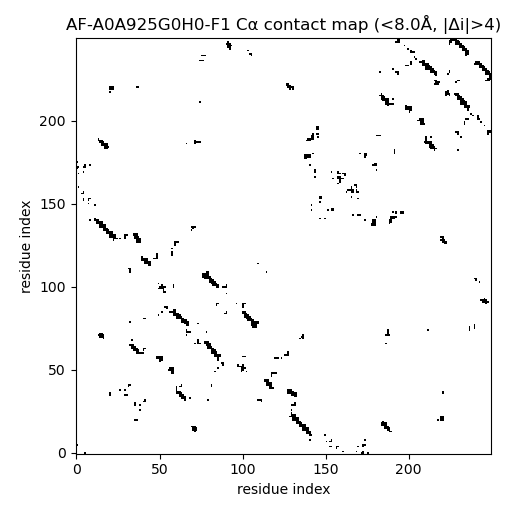 1
ATOM 1633 C CA . ALA A 1 213 ? -1.630 -1.194 -0.170 1.00 98.56 213 ALA A CA 1
ATOM 1634 C C . ALA A 1 213 ? -0.556 -0.113 -0.130 1.00 98.56 213 ALA A C 1
ATOM 1636 O O . ALA A 1 213 ? 0.255 -0.073 0.791 1.00 98.56 213 ALA A O 1
ATOM 1637 N N . GLN A 1 214 ? -0.598 0.777 -1.106 1.00 98.75 214 GLN A N 1
ATOM 1638 C CA . GLN A 1 214 ? 0.019 2.091 -1.036 1.00 98.75 214 GLN A CA 1
ATOM 1639 C C . GLN A 1 214 ? -1.109 3.104 -0.848 1.00 98.75 214 GLN A C 1
ATOM 1641 O O . GLN A 1 214 ? -2.152 2.984 -1.489 1.00 98.75 214 GLN A O 1
ATOM 1646 N N . ILE A 1 215 ? -0.919 4.060 0.051 1.00 98.69 215 ILE A N 1
ATOM 1647 C CA . ILE A 1 215 ? -1.854 5.143 0.339 1.00 98.69 215 ILE A CA 1
ATOM 1648 C C . ILE A 1 215 ? -1.122 6.433 0.011 1.00 98.69 215 ILE A C 1
ATOM 1650 O O . ILE A 1 215 ? -0.130 6.766 0.663 1.00 98.69 215 ILE A O 1
ATOM 1654 N N . ASP A 1 216 ? -1.598 7.126 -1.012 1.00 98.25 216 ASP A N 1
ATOM 1655 C CA . ASP A 1 216 ? -1.051 8.420 -1.393 1.00 98.25 216 ASP A CA 1
ATOM 1656 C C . ASP A 1 216 ? -1.493 9.502 -0.395 1.00 98.25 216 ASP A C 1
ATOM 1658 O O . ASP A 1 216 ? -2.292 9.272 0.521 1.00 98.25 216 ASP A O 1
ATOM 1662 N N . THR A 1 217 ? -0.954 10.698 -0.558 1.00 97.38 217 THR A N 1
ATOM 1663 C CA . THR A 1 217 ? -1.623 11.911 -0.110 1.00 97.38 217 THR A CA 1
ATOM 1664 C C . THR A 1 217 ? -2.990 12.007 -0.794 1.00 97.38 217 THR A C 1
ATOM 1666 O O . THR A 1 217 ? -3.094 11.890 -2.010 1.00 97.38 217 THR A O 1
ATOM 1669 N N . GLU A 1 218 ? -4.049 12.226 -0.015 1.00 97.12 218 GLU A N 1
ATOM 1670 C CA . GLU A 1 218 ? -5.434 12.191 -0.500 1.00 97.12 218 GLU A CA 1
ATOM 1671 C C . GLU A 1 218 ? -6.219 13.388 0.048 1.00 97.12 218 GLU A C 1
ATOM 1673 O O . GLU A 1 218 ? -6.714 13.363 1.181 1.00 97.12 218 GLU A O 1
ATOM 1678 N N . ASP A 1 219 ? -6.367 14.436 -0.768 1.00 94.88 219 ASP A N 1
ATOM 1679 C CA . ASP A 1 219 ? -7.024 15.696 -0.386 1.00 94.88 219 ASP A CA 1
ATOM 1680 C C . ASP A 1 219 ? -8.472 15.490 0.092 1.00 94.88 219 ASP A C 1
ATOM 1682 O O . ASP A 1 219 ? -8.887 16.032 1.121 1.00 94.88 219 ASP A O 1
ATOM 1686 N N . GLU A 1 220 ? -9.250 14.668 -0.622 1.00 94.75 220 GLU A N 1
ATOM 1687 C CA . GLU A 1 220 ? -10.650 14.366 -0.283 1.00 94.75 220 GLU A CA 1
ATOM 1688 C C . GLU A 1 220 ? -10.767 13.653 1.074 1.00 94.75 220 GLU A C 1
ATOM 1690 O O . GLU A 1 220 ? -11.695 13.928 1.844 1.00 94.75 220 GLU A O 1
ATOM 1695 N N . ALA A 1 221 ? -9.796 12.790 1.394 1.00 95.50 221 ALA A N 1
ATOM 1696 C CA . ALA A 1 221 ? -9.693 12.091 2.673 1.00 95.50 221 ALA A CA 1
ATOM 1697 C C . ALA A 1 221 ? -8.976 12.916 3.758 1.00 95.50 221 ALA A C 1
ATOM 1699 O O . ALA A 1 221 ? -8.945 12.497 4.916 1.00 95.50 221 ALA A O 1
ATOM 1700 N N . GLY A 1 222 ? -8.450 14.102 3.436 1.00 95.31 222 GLY A N 1
ATOM 1701 C CA . GLY A 1 222 ? -7.691 14.941 4.365 1.00 95.31 222 GLY A CA 1
ATOM 1702 C C . GLY A 1 222 ? -6.378 14.302 4.827 1.00 95.31 222 GLY A C 1
ATOM 1703 O O . GLY A 1 222 ? -5.971 14.505 5.967 1.00 95.31 222 GLY A O 1
ATOM 1704 N N . ILE A 1 223 ? -5.747 13.490 3.979 1.00 96.88 223 ILE A N 1
ATOM 1705 C CA . ILE A 1 223 ? -4.518 12.760 4.301 1.00 96.88 223 ILE A CA 1
ATOM 1706 C C . ILE A 1 223 ? -3.326 13.481 3.684 1.00 96.88 223 ILE A C 1
ATOM 1708 O O . ILE A 1 223 ? -3.301 13.698 2.478 1.00 96.88 223 ILE A O 1
ATOM 1712 N N . MET A 1 224 ? -2.324 13.791 4.510 1.00 96.56 224 MET A N 1
ATOM 1713 C CA . MET A 1 224 ? -1.069 14.410 4.089 1.00 96.56 224 MET A CA 1
ATOM 1714 C C . MET A 1 224 ? 0.115 13.706 4.750 1.00 96.56 224 MET A C 1
ATOM 1716 O O . MET A 1 224 ? 0.278 13.781 5.968 1.00 96.56 224 MET A O 1
ATOM 1720 N N . TRP A 1 225 ? 0.950 13.038 3.953 1.00 97.25 225 TRP A N 1
ATOM 1721 C CA . TRP A 1 225 ? 2.131 12.326 4.450 1.00 97.25 225 TRP A CA 1
ATOM 1722 C C . TRP A 1 225 ? 3.386 13.184 4.294 1.00 97.25 225 TRP A C 1
ATOM 1724 O O . TRP A 1 225 ? 3.936 13.272 3.202 1.00 97.25 225 TRP A O 1
ATOM 1734 N N . GLY A 1 226 ? 3.860 13.817 5.370 1.00 94.06 226 GLY A N 1
ATOM 1735 C CA . GLY A 1 226 ? 5.049 14.676 5.293 1.00 94.06 226 GLY A CA 1
ATOM 1736 C C . GLY A 1 226 ? 4.886 15.789 4.248 1.00 94.06 226 GLY A C 1
ATOM 1737 O O . GLY A 1 226 ? 3.870 16.484 4.252 1.00 94.06 226 GLY A O 1
ATOM 1738 N N . ASP A 1 227 ? 5.867 15.940 3.354 1.00 93.44 227 ASP A N 1
ATOM 1739 C CA . ASP A 1 227 ? 5.796 16.837 2.191 1.00 93.44 227 ASP A CA 1
ATOM 1740 C C . ASP A 1 227 ? 5.292 16.071 0.950 1.00 93.44 227 ASP A C 1
ATOM 1742 O O . ASP A 1 227 ? 6.068 15.632 0.105 1.00 93.44 227 ASP A O 1
ATOM 1746 N N . VAL A 1 228 ? 3.975 15.828 0.885 1.00 93.69 228 VAL A N 1
ATOM 1747 C CA . VAL A 1 228 ? 3.292 15.161 -0.251 1.00 93.69 228 VAL A CA 1
ATOM 1748 C C . VAL A 1 228 ? 3.826 13.757 -0.566 1.00 93.69 228 VAL A C 1
ATOM 1750 O O . VAL A 1 228 ? 4.165 13.423 -1.694 1.00 93.69 228 VAL A O 1
ATOM 1753 N N . GLY A 1 229 ? 3.917 12.916 0.458 1.00 97.19 229 GLY A N 1
ATOM 1754 C CA . GLY A 1 229 ? 4.419 11.551 0.359 1.00 97.19 229 GLY A CA 1
ATOM 1755 C C . GLY A 1 229 ? 3.363 10.464 0.174 1.00 97.19 229 GLY A C 1
ATOM 1756 O O . GLY A 1 229 ? 2.173 10.727 -0.001 1.00 97.19 229 GLY A O 1
ATOM 1757 N N . CYS A 1 230 ? 3.837 9.225 0.306 1.00 98.12 230 CYS A N 1
ATOM 1758 C CA . CYS A 1 230 ? 3.076 7.981 0.281 1.00 98.12 230 CYS A CA 1
ATOM 1759 C C . CYS A 1 230 ? 3.404 7.122 1.511 1.00 98.12 230 CYS A C 1
ATOM 1761 O O . CYS A 1 230 ? 4.550 7.062 1.968 1.00 98.12 230 CYS A O 1
ATOM 1763 N N . VAL A 1 231 ? 2.401 6.390 1.992 1.00 98.44 231 VAL A N 1
ATOM 1764 C CA . VAL A 1 231 ? 2.562 5.293 2.953 1.00 98.44 231 VAL A CA 1
ATOM 1765 C C . VAL A 1 231 ? 2.388 3.959 2.240 1.00 98.44 231 VAL A C 1
ATOM 1767 O O . VAL A 1 231 ? 1.425 3.755 1.506 1.00 98.44 231 VAL A O 1
ATOM 1770 N N . TYR A 1 232 ? 3.279 3.015 2.511 1.00 98.62 232 TYR A N 1
ATOM 1771 C CA . TYR A 1 232 ? 3.254 1.660 1.975 1.00 98.62 232 TYR A CA 1
ATOM 1772 C C . TYR A 1 232 ? 3.012 0.672 3.114 1.00 98.62 232 TYR A C 1
ATOM 1774 O O . TYR A 1 232 ? 3.740 0.637 4.106 1.00 98.62 232 TYR A O 1
ATOM 1782 N N . LEU A 1 233 ? 1.977 -0.147 2.971 1.00 98.69 233 LEU A N 1
ATOM 1783 C CA . LEU A 1 233 ? 1.607 -1.188 3.918 1.00 98.69 233 LEU A CA 1
ATOM 1784 C C . LEU A 1 233 ? 2.004 -2.541 3.332 1.00 98.69 233 LEU A C 1
ATOM 1786 O O . LEU A 1 233 ? 1.509 -2.944 2.280 1.00 98.69 233 LEU A O 1
ATOM 1790 N N . PHE A 1 234 ? 2.863 -3.270 4.031 1.00 98.44 234 PHE A N 1
ATOM 1791 C CA . PHE A 1 234 ? 3.375 -4.574 3.625 1.00 98.44 234 PHE A CA 1
ATOM 1792 C C . PHE A 1 234 ? 2.885 -5.686 4.547 1.00 98.44 234 PHE A C 1
ATOM 1794 O O . PHE A 1 234 ? 2.633 -5.464 5.732 1.00 98.44 234 PHE A O 1
ATOM 1801 N N . TYR A 1 235 ? 2.824 -6.909 4.021 1.00 97.81 235 TYR A N 1
ATOM 1802 C CA . TYR A 1 235 ? 2.572 -8.127 4.796 1.00 97.81 235 TYR A CA 1
ATOM 1803 C C . TYR A 1 235 ? 3.425 -9.302 4.320 1.00 97.81 235 TYR A C 1
ATOM 1805 O O . TYR A 1 235 ? 3.898 -9.337 3.182 1.00 97.81 235 TYR A O 1
ATOM 1813 N N . CYS A 1 236 ? 3.600 -10.300 5.182 1.00 97.88 236 CYS A N 1
ATOM 1814 C CA . CYS A 1 236 ? 4.204 -11.568 4.792 1.00 97.88 236 CYS A CA 1
ATOM 1815 C C . CYS A 1 236 ? 3.122 -12.571 4.343 1.00 97.88 236 CYS A C 1
ATOM 1817 O O . CYS A 1 236 ? 2.281 -12.941 5.163 1.00 97.88 236 CYS A O 1
ATOM 1819 N N . PRO A 1 237 ? 3.172 -13.110 3.107 1.00 95.56 237 PRO A N 1
ATOM 1820 C CA . PRO A 1 237 ? 2.214 -14.125 2.646 1.00 95.56 237 PRO A CA 1
ATOM 1821 C C . PRO A 1 237 ? 2.189 -15.419 3.478 1.00 95.56 237 PRO A C 1
ATOM 1823 O O . PRO A 1 237 ? 1.166 -16.103 3.536 1.00 95.56 237 PRO A O 1
ATOM 1826 N N . GLU A 1 238 ? 3.304 -15.750 4.134 1.00 96.94 238 GLU A N 1
ATOM 1827 C CA . GLU A 1 238 ? 3.418 -16.916 5.022 1.00 96.94 238 GLU A CA 1
ATOM 1828 C C . GLU A 1 238 ? 3.071 -16.591 6.483 1.00 96.94 238 GLU A C 1
ATOM 1830 O O . GLU A 1 238 ? 2.709 -17.484 7.246 1.00 96.94 238 GLU A O 1
ATOM 1835 N N . HIS A 1 239 ? 3.123 -15.312 6.868 1.00 96.75 239 HIS A N 1
ATOM 1836 C CA . HIS A 1 239 ? 2.782 -14.835 8.208 1.00 96.75 239 HIS A CA 1
ATOM 1837 C C . HIS A 1 239 ? 1.883 -13.591 8.096 1.00 96.75 239 HIS A C 1
ATOM 1839 O O . HIS A 1 239 ? 2.370 -12.484 8.299 1.00 96.75 239 HIS A O 1
ATOM 1845 N N . PRO A 1 240 ? 0.577 -13.722 7.787 1.00 94.25 240 PRO A N 1
ATOM 1846 C CA . PRO A 1 240 ? -0.277 -12.570 7.450 1.00 94.25 240 PRO A CA 1
ATOM 1847 C C . PRO A 1 240 ? -0.503 -11.540 8.571 1.00 94.25 240 PRO A C 1
ATOM 18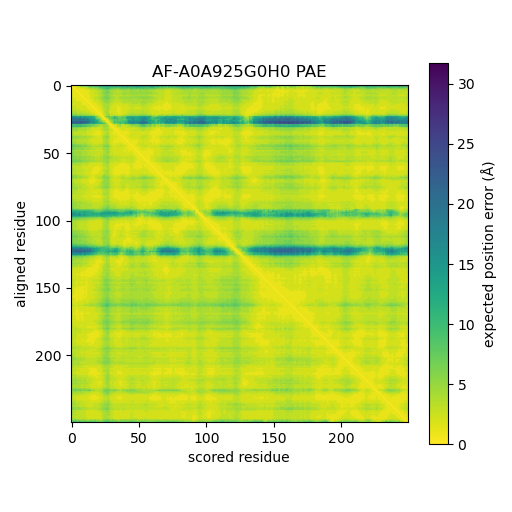49 O O . PRO A 1 240 ? -1.055 -10.470 8.329 1.00 94.25 240 PRO A O 1
ATOM 1852 N N . GLN A 1 241 ? -0.090 -11.869 9.797 1.00 93.94 241 GLN A N 1
ATOM 1853 C CA . GLN A 1 241 ? -0.087 -10.969 10.956 1.00 93.94 241 GLN A CA 1
ATOM 1854 C C . GLN A 1 241 ? 1.219 -10.166 11.071 1.00 93.94 241 GLN A C 1
ATOM 1856 O O . GLN A 1 241 ? 1.302 -9.203 11.824 1.00 93.94 241 GLN A O 1
ATOM 1861 N N . GLU A 1 242 ? 2.257 -10.557 10.330 1.00 96.38 242 GLU A N 1
ATOM 1862 C CA . GLU A 1 242 ? 3.484 -9.785 10.206 1.00 96.38 242 GLU A CA 1
ATOM 1863 C C . GLU A 1 242 ? 3.281 -8.721 9.142 1.00 96.38 242 GLU A C 1
ATOM 1865 O O . GLU A 1 242 ? 3.295 -9.014 7.944 1.00 96.38 242 GLU A O 1
ATOM 1870 N N . THR A 1 243 ? 3.093 -7.489 9.605 1.00 96.88 243 THR A N 1
ATOM 1871 C CA . THR A 1 243 ? 2.882 -6.311 8.769 1.00 96.88 243 THR A CA 1
ATOM 1872 C C . THR A 1 243 ? 3.961 -5.265 9.000 1.00 96.88 243 THR A C 1
ATOM 1874 O O . THR A 1 243 ? 4.533 -5.173 10.090 1.00 96.88 243 THR A O 1
ATOM 1877 N N . LYS A 1 244 ? 4.215 -4.447 7.983 1.00 97.38 244 LYS A N 1
ATOM 1878 C CA . LYS A 1 244 ? 5.147 -3.324 8.050 1.00 97.38 244 LYS A CA 1
ATOM 1879 C C . LYS A 1 244 ? 4.545 -2.092 7.397 1.00 97.38 244 LYS A C 1
ATOM 1881 O O . LYS A 1 244 ? 3.774 -2.215 6.451 1.00 97.38 244 LYS A O 1
ATOM 1886 N N . LEU A 1 245 ? 4.900 -0.938 7.936 1.00 97.56 245 LEU A N 1
ATOM 1887 C CA . LEU A 1 245 ? 4.670 0.362 7.332 1.00 97.56 245 LEU A CA 1
ATOM 1888 C C . LEU A 1 245 ? 6.019 0.895 6.856 1.00 97.56 245 LEU A C 1
ATOM 1890 O O . LEU A 1 245 ? 7.019 0.669 7.531 1.00 97.56 245 LEU A O 1
ATOM 1894 N N . GLU A 1 246 ? 6.006 1.593 5.732 1.00 97.56 246 GLU A N 1
ATOM 1895 C CA . GLU A 1 246 ? 7.081 2.457 5.248 1.00 97.56 246 GLU A CA 1
ATOM 1896 C C . GLU A 1 246 ? 6.432 3.778 4.814 1.00 97.56 246 GLU A C 1
ATOM 1898 O O . GLU A 1 246 ? 5.368 3.755 4.193 1.00 97.56 246 GLU A O 1
ATOM 1903 N N . LEU A 1 247 ? 7.026 4.920 5.147 1.00 97.94 247 LEU A N 1
ATOM 1904 C CA . LEU A 1 247 ? 6.584 6.239 4.689 1.00 97.94 247 LEU A CA 1
ATOM 1905 C C . LEU A 1 247 ? 7.735 6.919 3.959 1.00 97.94 247 LEU A C 1
ATOM 1907 O O . LEU A 1 247 ? 8.840 7.005 4.485 1.00 97.94 247 LEU A O 1
ATOM 1911 N N . GLN A 1 248 ? 7.451 7.456 2.774 1.00 97.81 248 GLN A N 1
ATOM 1912 C CA . GLN A 1 248 ? 8.397 8.278 2.020 1.00 97.81 248 GLN A CA 1
ATOM 1913 C C . GLN A 1 248 ? 7.705 9.553 1.535 1.00 97.81 248 GLN A C 1
ATOM 1915 O O . GLN A 1 248 ? 6.560 9.493 1.091 1.00 97.81 248 GLN A O 1
ATOM 1920 N N . CYS A 1 249 ? 8.390 10.694 1.596 1.00 96.12 249 CYS A N 1
ATOM 1921 C CA . CYS A 1 249 ? 7.908 11.983 1.085 1.00 96.12 249 CYS A CA 1
ATOM 1922 C C . CYS A 1 249 ? 9.017 12.743 0.342 1.00 96.12 249 CYS A C 1
ATOM 1924 O O . CYS A 1 249 ? 10.174 12.311 0.364 1.00 96.12 249 CYS A O 1
ATOM 1926 N N . PHE A 1 250 ? 8.655 13.833 -0.339 1.00 90.19 250 PHE A N 1
ATOM 1927 C CA . PHE A 1 250 ? 9.604 14.662 -1.088 1.00 90.19 250 PHE A CA 1
ATOM 1928 C C . PHE A 1 250 ? 10.507 15.512 -0.181 1.00 90.19 250 PHE A C 1
ATOM 1930 O O . PHE A 1 250 ? 10.191 15.660 1.025 1.00 90.19 250 PHE A O 1
#

Mean predicted aligned error: 3.62 Å

Foldseek 3Di:
DDPQLLVLFVVQKFKWKFKAWDFDPDLVPADQQAKKFFRFHWDFPPDAQAAAPPPRHGWGWGIKHQQCDADGDRQAQARMKTKTAAPVVQDFQDPPDDPRNIDIDGHSDDDPVRTDTYDHPDDDPRQWGITDIDIDIAMATAAPQGVCVRDPSSQVVLCVVPVVCSNVSNVVSCPVVRHDQDDGKIAFHYDPDDPHDDQDAFPPPRHGWGWGIKHWQHVSGNRARDARWIKTKTAHSVGRNRITIHIDHD

Radius of gyration: 18.61 Å; Cα contacts (8 Å, |Δi|>4): 585; chains: 1; bounding box: 46×34×52 Å

Nearest PDB structures (foldseek):
  1pv5-assembly1_A  TM=7.424E-01  e=2.406E-14  Bacillus subtilis
  6yfl-assembly1_AB  TM=1.389E-01  e=1.768E+00  Leviviridae sp.

Secondary structure (DSSP, 8-state):
--HHHHHHHGGG-EEEEEEEEEE-S-GGGS-SSS-EESS----BTT----B-TTT-PBPEEEEEEETTSSSSPPPTT-SEEEEEE-TTT-----TTSPTTSEEEEEESS--TTTB-----SS-----S--EEEEEEEEEE---TTTGGGT-HHHHHHHHHH-SS-HHHHHHHHHHTTTB--S---EESS----SS---PPBPTTT-PBPEEEEEEE-BTTTTB--TTT-EEEEEEETTEEEEEEEEEE--

pLDDT: mean 94.92, std 5.96, range [60.78, 98.75]

Sequence (250 aa):
MNEEIASYLEPLTRVASRLEPKKRLDKASLPLLDSHFGGLPYAEVGEEWPVCPTCQTSLSFICQINTASGFHQQPKGVALLTFFYCWECSPWGLTDEIEGAWIIRTYPEVSEIKAVTLLPKSEQPELTTACVTEMERVLTFPDWDGIGSYSMEAVEASANANPDEPSEAYISTVTAPGGLTDYATVIGGYPRWVQGEATPDCKVCKSGMSLLAQIDTEDEAGIMWGDVGCVYLFYCPEHPQETKLELQCF

Solvent-accessible surface area (backbone atoms only — not comparable to full-atom values): 13863 Å² total; per-residue (Å²): 110,52,67,70,38,40,65,60,44,61,86,56,60,28,47,15,21,34,49,48,64,42,63,46,95,58,63,92,70,64,64,75,72,50,42,31,26,22,66,72,60,73,36,47,86,92,69,73,63,56,51,17,77,83,83,67,46,68,39,44,52,48,34,33,43,29,40,76,59,81,58,33,73,56,54,58,62,32,31,32,37,38,36,31,38,26,80,90,76,57,79,49,51,58,93,86,60,70,84,49,39,49,48,78,49,62,32,61,69,85,51,82,87,57,47,40,94,59,61,66,97,59,95,70,86,82,63,37,33,31,14,49,54,49,80,43,80,39,36,24,46,59,33,81,65,39,29,62,83,77,36,55,64,37,51,53,43,15,35,72,74,24,72,90,50,28,60,57,46,43,48,50,33,44,43,67,84,55,30,65,80,72,88,56,27,28,34,30,48,47,68,76,67,74,78,48,69,71,80,52,59,30,92,83,84,65,44,73,38,45,57,50,29,36,42,40,51,32,76,56,29,49,42,74,36,83,56,76,11,38,38,38,36,30,28,22,74,92,42,49,85,50,64,46,52,42,51,37,40,107